Protein AF-A0A7W1FYX8-F1 (afdb_monomer)

Solvent-accessible surface area (backbone atoms only — not comparable to full-atom values): 18206 Å² total; per-residue (Å²): 94,85,58,93,96,41,85,77,53,89,79,83,55,70,39,59,51,98,85,66,34,36,36,46,42,33,69,45,59,43,98,86,68,43,58,31,34,38,33,28,27,53,81,64,18,41,34,46,57,40,35,34,31,38,99,84,60,51,77,73,48,72,47,43,24,57,80,52,42,76,52,89,83,47,80,93,68,58,78,62,50,75,49,74,44,60,42,98,88,67,40,56,34,32,39,39,30,18,44,98,86,35,41,30,47,59,30,38,34,34,40,92,87,62,46,67,73,34,26,38,32,26,56,90,54,39,60,40,31,39,30,29,48,47,98,89,71,33,34,33,48,60,35,39,31,31,36,97,86,64,40,60,30,30,39,34,30,25,56,78,62,28,50,26,47,59,35,42,31,30,34,97,85,62,41,56,30,33,37,33,33,24,38,97,87,44,33,38,34,47,62,33,40,31,30,38,94,89,58,38,57,31,32,41,36,23,24,53,78,66,25,38,36,41,57,35,41,28,30,39,84,89,65,49,76,30,34,39,32,31,25,55,85,58,24,38,31,48,64,35,38,41,49,56,90,70,33,30,39,38,31,28,28,50,78,64,18,41,30,48,63,33,40,29,22,32,58,92,77,63,37,56,35,32,40,34,28,22,52,84,53,33,43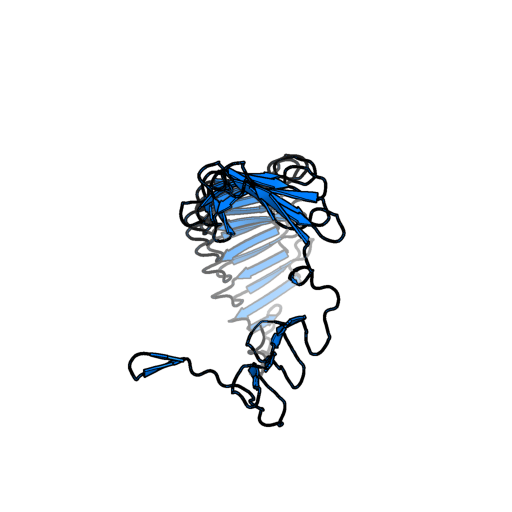,35,42,55,37,40,31,30,39,93,89,57,43,55,32,36,37,32,30,26,56,88,56,25,40,31,46,63,31,42,34,29,44,96,87,54,50,76,80,47,41,37,33,27,54,78,62,40,56,45,24,52,72,85,43,76,49,80,65,77,79,78,61,84,76,67,80,81,73,130

Structure (mmCIF, N/CA/C/O backbone):
data_AF-A0A7W1FYX8-F1
#
_entry.id   AF-A0A7W1FYX8-F1
#
loop_
_atom_site.group_PDB
_atom_site.id
_atom_site.type_symbol
_atom_site.label_atom_id
_atom_site.label_alt_id
_atom_site.label_comp_id
_atom_site.label_asym_id
_atom_site.label_entity_id
_atom_site.label_seq_id
_atom_site.pdbx_PDB_ins_code
_atom_site.Cartn_x
_atom_site.Cartn_y
_atom_site.Cartn_z
_atom_site.occupancy
_atom_site.B_iso_or_equiv
_atom_site.auth_seq_id
_atom_site.auth_comp_id
_atom_site.auth_asym_id
_atom_site.auth_atom_id
_atom_site.pdbx_PDB_model_num
ATOM 1 N N . MET A 1 1 ? -41.088 14.066 3.727 1.00 43.16 1 MET A N 1
ATOM 2 C CA . MET A 1 1 ? -41.257 14.658 5.080 1.00 43.16 1 MET A CA 1
ATOM 3 C C . MET A 1 1 ? -41.475 16.162 4.900 1.00 43.16 1 MET A C 1
ATOM 5 O O . MET A 1 1 ? -40.692 16.766 4.174 1.00 43.16 1 MET A O 1
ATOM 9 N N . TYR A 1 2 ? -42.559 16.735 5.437 1.00 30.69 2 TYR A N 1
ATOM 10 C CA . TYR A 1 2 ? -42.946 18.144 5.237 1.00 30.69 2 TYR A CA 1
ATOM 11 C C . TYR A 1 2 ? -42.349 19.041 6.329 1.00 30.69 2 TYR A C 1
ATOM 13 O O . TYR A 1 2 ? -42.489 18.734 7.511 1.00 30.69 2 TYR A O 1
ATOM 21 N N . LYS A 1 3 ? -41.730 20.166 5.952 1.00 31.33 3 LYS A N 1
ATOM 22 C CA . LYS A 1 3 ? -41.348 21.234 6.889 1.00 31.33 3 LYS A CA 1
ATOM 23 C C . LYS A 1 3 ? -41.533 22.590 6.205 1.00 31.33 3 LYS A C 1
ATOM 25 O O . LYS A 1 3 ? -40.983 22.809 5.133 1.00 31.33 3 LYS A O 1
ATOM 30 N N . MET A 1 4 ? -42.315 23.481 6.823 1.00 30.80 4 MET A N 1
ATOM 31 C CA . MET A 1 4 ? -42.532 24.868 6.367 1.00 30.80 4 MET A CA 1
ATOM 32 C C . MET A 1 4 ? -43.028 25.011 4.912 1.00 30.80 4 MET A C 1
ATOM 34 O O . MET A 1 4 ? -42.574 25.885 4.188 1.00 30.80 4 MET A O 1
ATOM 38 N N . GLY A 1 5 ? -43.949 24.151 4.467 1.00 37.16 5 GLY A N 1
ATOM 39 C CA . GLY A 1 5 ? -44.589 24.294 3.149 1.00 37.16 5 GLY A CA 1
ATOM 40 C C . GLY A 1 5 ? -43.755 23.849 1.939 1.00 37.16 5 GLY A C 1
ATOM 41 O O . GLY A 1 5 ? -44.263 23.905 0.826 1.00 37.16 5 GLY A O 1
ATOM 42 N N . PHE A 1 6 ? -42.532 23.339 2.135 1.00 33.50 6 PHE A N 1
ATOM 43 C CA . PHE A 1 6 ? -41.689 22.793 1.063 1.00 33.50 6 PHE A CA 1
ATOM 44 C C . PHE A 1 6 ? -41.390 21.300 1.278 1.00 33.50 6 PHE A C 1
ATOM 46 O O . PHE A 1 6 ? -41.192 20.835 2.407 1.00 33.50 6 PHE A O 1
ATOM 53 N N . ILE A 1 7 ? -41.348 20.534 0.182 1.00 40.56 7 ILE A N 1
ATOM 54 C CA . ILE A 1 7 ? -40.953 19.120 0.192 1.00 40.56 7 ILE A CA 1
ATOM 55 C C . ILE A 1 7 ? -39.427 19.048 0.337 1.00 40.56 7 ILE A C 1
ATOM 57 O O . ILE A 1 7 ? -38.699 19.418 -0.577 1.00 40.56 7 ILE A O 1
ATOM 61 N N . GLN A 1 8 ? -38.926 18.572 1.484 1.00 44.97 8 GLN A N 1
ATOM 62 C CA . GLN A 1 8 ? -37.475 18.487 1.733 1.00 44.97 8 GLN A CA 1
ATOM 63 C C . GLN A 1 8 ? -36.812 17.222 1.171 1.00 44.97 8 GLN A C 1
ATOM 65 O O . GLN A 1 8 ? -35.604 17.201 0.954 1.00 44.97 8 GLN A O 1
ATOM 70 N N . LYS A 1 9 ? -37.578 16.145 0.976 1.00 43.28 9 LYS A N 1
ATOM 71 C CA . LYS A 1 9 ? -37.087 14.879 0.419 1.00 43.28 9 LYS A CA 1
ATOM 72 C C . LYS A 1 9 ? -38.269 14.087 -0.123 1.00 43.28 9 LYS A C 1
ATOM 74 O O . LYS A 1 9 ? -39.158 13.716 0.652 1.00 43.28 9 LYS A O 1
ATOM 79 N N . GLU A 1 10 ? -38.265 13.847 -1.427 1.00 60.72 10 GLU A N 1
ATOM 80 C CA . GLU A 1 10 ? -39.118 12.846 -2.060 1.00 60.72 10 GLU A CA 1
ATOM 81 C C . GLU A 1 10 ? -38.376 11.517 -2.072 1.00 60.72 10 GLU A C 1
ATOM 83 O O . GLU A 1 10 ? -37.241 11.422 -2.537 1.00 60.72 10 GLU A O 1
ATOM 88 N N . GLU A 1 11 ? -39.013 10.485 -1.537 1.00 72.56 11 GLU A N 1
ATOM 89 C CA . GLU A 1 11 ? -38.533 9.118 -1.659 1.00 72.56 11 GLU A CA 1
ATOM 90 C C . GLU A 1 11 ? -39.477 8.393 -2.611 1.00 72.56 11 GLU A C 1
ATOM 92 O O . GLU A 1 11 ? -40.668 8.247 -2.335 1.00 72.56 11 GLU A O 1
ATOM 97 N N . ARG A 1 12 ? -38.954 7.970 -3.763 1.00 80.94 12 ARG A N 1
ATOM 98 C CA . ARG A 1 12 ? -39.708 7.139 -4.699 1.00 80.94 12 ARG A CA 1
ATOM 99 C C . ARG A 1 12 ? -39.617 5.698 -4.225 1.00 80.94 12 ARG A C 1
ATOM 101 O O . ARG A 1 12 ? -38.545 5.105 -4.279 1.00 80.94 12 ARG A O 1
ATOM 108 N N . ILE A 1 13 ? -40.745 5.163 -3.780 1.00 88.44 13 ILE A N 1
ATOM 109 C CA . ILE A 1 13 ? -40.867 3.786 -3.302 1.00 88.44 13 ILE A CA 1
ATOM 110 C C . ILE A 1 13 ? -41.721 2.951 -4.257 1.00 88.44 13 ILE A C 1
ATOM 112 O O . ILE A 1 13 ? -42.504 3.498 -5.036 1.00 88.44 13 ILE A O 1
ATOM 116 N N . ASN A 1 14 ? -41.588 1.629 -4.180 1.00 91.06 14 ASN A N 1
ATOM 117 C CA . ASN A 1 14 ? -42.403 0.651 -4.902 1.00 91.06 14 ASN A CA 1
ATOM 118 C C . ASN A 1 14 ? -42.373 0.832 -6.436 1.00 91.06 14 ASN A C 1
ATOM 120 O O . ASN A 1 14 ? -43.412 0.801 -7.098 1.00 91.06 14 ASN A O 1
ATOM 124 N N . ARG A 1 15 ? -41.185 1.063 -7.016 1.00 91.12 15 ARG A N 1
ATOM 125 C CA . ARG A 1 15 ? -41.000 1.366 -8.448 1.00 91.12 15 ARG A CA 1
ATOM 126 C C . ARG A 1 15 ? -40.576 0.149 -9.264 1.00 91.12 15 ARG A C 1
ATOM 128 O O . ARG A 1 15 ? -39.634 -0.542 -8.909 1.00 91.12 15 ARG A O 1
ATOM 135 N N . ARG A 1 16 ? -41.218 -0.073 -10.407 1.00 90.25 16 ARG A N 1
ATOM 136 C CA . ARG A 1 16 ? -40.778 -1.078 -11.383 1.00 90.25 16 ARG A CA 1
ATOM 137 C C . ARG A 1 16 ? -40.040 -0.422 -12.549 1.00 90.25 16 ARG A C 1
ATOM 139 O O . ARG A 1 16 ? -40.318 0.740 -12.857 1.00 90.25 16 ARG A O 1
ATOM 146 N N . ASP A 1 17 ? -39.094 -1.139 -13.145 1.00 86.62 17 ASP A N 1
ATOM 147 C CA . ASP A 1 17 ? -38.440 -0.730 -14.392 1.00 86.62 17 ASP A CA 1
ATOM 148 C C . ASP A 1 17 ? -39.295 -1.050 -15.633 1.00 86.62 17 ASP A C 1
ATOM 150 O O . ASP A 1 17 ? -40.444 -1.486 -15.522 1.00 86.62 17 ASP A O 1
ATOM 154 N N . ALA A 1 18 ? -38.743 -0.804 -16.827 1.00 90.81 18 ALA A N 1
ATOM 155 C CA . ALA A 1 18 ? -39.421 -1.035 -18.105 1.00 90.81 18 ALA A CA 1
ATOM 156 C C . ALA A 1 18 ? -39.775 -2.514 -18.351 1.00 90.81 18 ALA A C 1
ATOM 158 O O . ALA A 1 18 ? -40.714 -2.802 -19.088 1.00 90.81 18 ALA A O 1
ATOM 159 N N . ASN A 1 19 ? -39.064 -3.436 -17.697 1.00 90.44 19 ASN A N 1
ATOM 160 C CA . ASN A 1 19 ? -39.304 -4.875 -17.751 1.00 90.44 19 ASN A CA 1
ATOM 161 C C . ASN A 1 19 ? -40.223 -5.346 -16.613 1.00 90.44 19 ASN A C 1
ATOM 163 O O . ASN A 1 19 ? -40.352 -6.545 -16.376 1.00 90.44 19 ASN A O 1
ATOM 167 N N . MET A 1 20 ? -40.869 -4.412 -15.906 1.00 89.50 20 MET A N 1
ATOM 168 C CA . MET A 1 20 ? -41.735 -4.664 -14.757 1.00 89.50 20 MET A CA 1
ATOM 169 C C . MET A 1 20 ? -41.019 -5.283 -13.547 1.00 89.50 20 MET A C 1
ATOM 171 O O . MET A 1 20 ? -41.698 -5.705 -12.607 1.00 89.50 20 MET A O 1
ATOM 175 N N . LEU A 1 21 ? -39.685 -5.281 -13.493 1.00 87.44 21 LEU A N 1
ATOM 176 C CA . LEU A 1 21 ? -38.937 -5.799 -12.346 1.00 87.44 21 LEU A CA 1
ATOM 177 C C . LEU A 1 21 ? -38.888 -4.751 -11.232 1.00 87.44 21 LEU A C 1
ATOM 179 O O . LEU A 1 21 ? -38.793 -3.550 -11.495 1.00 87.44 21 LEU A O 1
ATOM 183 N N . ARG A 1 22 ? -38.983 -5.176 -9.967 1.00 90.44 22 ARG A N 1
ATOM 184 C CA . ARG A 1 22 ? -38.885 -4.269 -8.811 1.00 90.44 22 ARG A CA 1
ATOM 185 C C . ARG A 1 22 ? -37.479 -3.684 -8.700 1.00 90.44 22 ARG A C 1
ATOM 187 O O . ARG A 1 22 ? -36.502 -4.430 -8.709 1.00 90.44 22 ARG A O 1
ATOM 194 N N . GLN A 1 23 ? -37.406 -2.367 -8.509 1.00 87.06 23 GLN A N 1
ATOM 195 C CA . GLN A 1 23 ? -36.172 -1.615 -8.297 1.00 87.06 23 GLN A CA 1
ATOM 196 C C . GLN A 1 23 ? -36.273 -0.667 -7.097 1.00 87.06 23 GLN A C 1
ATOM 198 O O . GLN A 1 23 ? -37.295 -0.014 -6.869 1.00 87.06 23 GLN A O 1
ATOM 203 N N . GLY A 1 24 ? -35.166 -0.525 -6.371 1.00 86.56 24 GLY A N 1
ATOM 204 C CA . GLY A 1 24 ? -35.021 0.451 -5.296 1.00 86.56 24 GLY A CA 1
ATOM 205 C C . GLY A 1 24 ? -35.886 0.145 -4.073 1.00 86.56 24 GLY A C 1
ATOM 206 O O . GLY A 1 24 ? -36.231 -1.007 -3.812 1.00 86.56 24 GLY A O 1
ATOM 207 N N . ALA A 1 25 ? -36.202 1.180 -3.295 1.00 87.69 25 ALA A N 1
ATOM 208 C CA . ALA A 1 25 ? -36.879 1.036 -2.012 1.00 87.69 25 ALA A CA 1
ATOM 209 C C . ALA A 1 25 ? -38.317 0.529 -2.170 1.00 87.69 25 ALA A C 1
ATOM 211 O O . ALA A 1 25 ? -39.145 1.143 -2.842 1.00 87.69 25 ALA A O 1
ATOM 212 N N . TRP A 1 26 ? -38.626 -0.571 -1.497 1.00 92.62 26 TRP A N 1
ATOM 213 C CA . TRP A 1 26 ? -39.968 -1.106 -1.334 1.00 92.62 26 TRP A CA 1
ATOM 214 C C . TRP A 1 26 ? -40.433 -0.909 0.093 1.00 92.62 26 TRP A C 1
ATOM 216 O O . TRP A 1 26 ? -39.694 -1.214 1.027 1.00 92.62 26 TRP A O 1
ATOM 226 N N . LYS A 1 27 ? -41.662 -0.428 0.253 1.00 93.56 27 LYS A N 1
ATOM 227 C CA . LYS A 1 27 ? -42.302 -0.228 1.549 1.00 93.56 27 LYS A CA 1
ATOM 228 C C . LYS A 1 27 ? -43.751 -0.682 1.496 1.00 93.56 27 LYS A C 1
ATOM 230 O O . LYS A 1 27 ? -44.505 -0.271 0.610 1.00 93.56 27 LYS A O 1
ATOM 235 N N . GLU A 1 28 ? -44.144 -1.493 2.466 1.00 91.69 28 GLU A N 1
ATOM 236 C CA . GLU A 1 28 ? -45.539 -1.834 2.740 1.00 91.69 28 GLU A CA 1
ATOM 237 C C . GLU A 1 28 ? -45.965 -1.147 4.035 1.00 91.69 28 GLU A C 1
ATOM 239 O O . GLU A 1 28 ? -45.168 -0.995 4.962 1.00 91.69 28 GLU A O 1
ATOM 244 N N . PHE A 1 29 ? -47.230 -0.751 4.122 1.00 88.88 29 PHE A N 1
ATOM 245 C CA . PHE A 1 29 ? -47.785 -0.055 5.278 1.00 88.88 29 PHE A CA 1
ATOM 246 C C . PHE A 1 29 ? -49.003 -0.814 5.798 1.00 88.88 29 PHE A C 1
ATOM 248 O O . PHE A 1 29 ? -49.744 -1.427 5.030 1.00 88.88 29 PHE A O 1
ATOM 255 N N . TYR A 1 30 ? -49.227 -0.763 7.107 1.00 83.50 30 TYR A N 1
ATOM 256 C CA . TYR A 1 30 ? -50.503 -1.165 7.689 1.00 83.50 30 TYR A CA 1
ATOM 257 C C . TYR A 1 30 ? -51.629 -0.242 7.191 1.00 83.50 30 TYR A C 1
ATOM 259 O O . TYR A 1 30 ? -51.351 0.895 6.805 1.00 83.50 30 TYR A O 1
ATOM 267 N N . PRO A 1 31 ? -52.909 -0.656 7.286 1.00 91.50 31 PRO A N 1
ATOM 268 C CA . PRO A 1 31 ? -54.044 0.229 7.002 1.00 91.50 31 PRO A CA 1
ATOM 269 C C . PRO A 1 31 ? -54.021 1.538 7.809 1.00 91.50 31 PRO A C 1
ATOM 271 O O . PRO A 1 31 ? -54.548 2.549 7.361 1.00 91.50 31 PRO A O 1
ATOM 274 N N . SER A 1 32 ? -53.367 1.536 8.978 1.00 82.31 32 SER A N 1
ATOM 275 C CA . SER A 1 32 ? -53.133 2.723 9.812 1.00 82.31 32 SER A CA 1
ATOM 276 C C . SER A 1 32 ? -52.098 3.707 9.246 1.00 82.31 32 SER A C 1
ATOM 278 O O . SER A 1 32 ? -51.879 4.759 9.838 1.00 82.31 32 SER A O 1
ATOM 280 N N . GLY A 1 33 ? -51.420 3.370 8.146 1.00 81.50 33 GLY A N 1
ATOM 281 C CA . GLY A 1 33 ? -50.343 4.166 7.552 1.00 81.50 33 GLY A CA 1
ATOM 282 C C . GLY A 1 33 ? -48.975 3.988 8.220 1.00 81.50 33 GLY A C 1
ATOM 283 O O . GLY A 1 33 ? -48.001 4.600 7.789 1.00 81.50 33 GLY A O 1
ATOM 284 N N . ILE A 1 34 ? -48.869 3.144 9.250 1.00 74.88 34 ILE A N 1
ATOM 285 C CA . ILE A 1 34 ? -47.589 2.809 9.890 1.00 74.88 34 ILE A CA 1
ATOM 286 C C . ILE A 1 34 ? -46.803 1.870 8.971 1.00 74.88 34 ILE A C 1
ATOM 288 O O . ILE A 1 34 ? -47.370 0.927 8.419 1.00 74.88 34 ILE A O 1
ATOM 292 N N . LEU A 1 35 ? -45.501 2.123 8.805 1.00 69.44 35 LEU A N 1
ATOM 293 C CA . LEU A 1 35 ? -44.611 1.268 8.016 1.00 69.44 35 LEU A CA 1
ATOM 294 C C . LEU A 1 35 ? -44.656 -0.156 8.576 1.00 69.44 35 LEU A C 1
ATOM 296 O O . LEU A 1 35 ? -44.481 -0.345 9.774 1.00 69.44 35 LEU A O 1
ATOM 300 N N . LYS A 1 36 ? -44.931 -1.136 7.717 1.00 85.81 36 LYS A N 1
ATOM 301 C CA . LYS A 1 36 ? -45.027 -2.557 8.062 1.00 85.81 36 LYS A CA 1
ATOM 302 C C . LYS A 1 36 ? -43.725 -3.273 7.736 1.00 85.81 36 LYS A C 1
ATOM 304 O O . LYS A 1 36 ? -43.194 -3.984 8.584 1.00 85.81 36 LYS A O 1
ATOM 309 N N . ASN A 1 37 ? -43.189 -3.052 6.540 1.00 88.25 37 ASN A N 1
ATOM 310 C CA . ASN A 1 37 ? -41.888 -3.573 6.141 1.00 88.25 37 ASN A CA 1
ATOM 311 C C . ASN A 1 37 ? -41.186 -2.641 5.141 1.00 88.25 37 ASN A C 1
ATOM 313 O O . ASN A 1 37 ? -41.836 -1.869 4.433 1.00 88.25 37 ASN A O 1
ATOM 317 N N . GLU A 1 38 ? -39.853 -2.701 5.109 1.00 91.19 38 GLU A N 1
ATOM 318 C CA . GLU A 1 38 ? -39.035 -2.032 4.091 1.00 91.19 38 GLU A CA 1
ATOM 319 C C . GLU A 1 38 ? -37.854 -2.899 3.640 1.00 91.19 38 GLU A C 1
ATOM 321 O O . GLU A 1 38 ? -37.266 -3.610 4.453 1.00 91.19 38 GLU A O 1
ATOM 326 N N . VAL A 1 39 ? -37.507 -2.833 2.350 1.00 91.44 39 VAL A N 1
ATOM 327 C CA . VAL A 1 39 ? -36.326 -3.480 1.741 1.00 91.44 39 VAL A CA 1
ATOM 328 C C . VAL A 1 39 ? -36.014 -2.855 0.385 1.00 91.44 39 VAL A C 1
ATOM 330 O O . VAL A 1 39 ? -36.921 -2.340 -0.262 1.00 91.44 39 VAL A O 1
ATOM 333 N N . ASN A 1 40 ? -34.768 -2.915 -0.089 1.00 87.94 40 ASN A N 1
ATOM 334 C CA . ASN A 1 40 ? -34.459 -2.534 -1.471 1.00 87.94 40 ASN A CA 1
ATOM 335 C C . ASN A 1 40 ? -34.507 -3.746 -2.409 1.00 87.94 40 ASN A C 1
ATOM 337 O O . ASN A 1 40 ? -34.131 -4.853 -2.029 1.00 87.94 40 ASN A O 1
ATOM 341 N N . TYR A 1 41 ? -34.927 -3.520 -3.650 1.00 88.75 41 TYR A N 1
ATOM 342 C CA . TYR A 1 41 ? -34.839 -4.493 -4.734 1.00 88.75 41 TYR A CA 1
ATOM 343 C C . TYR A 1 41 ? -33.809 -4.079 -5.786 1.00 88.75 41 TYR A C 1
ATOM 345 O O . TYR A 1 41 ? -33.632 -2.893 -6.075 1.00 88.75 41 TYR A O 1
ATOM 353 N N . THR A 1 42 ? -33.163 -5.077 -6.378 1.00 89.50 42 THR A N 1
ATOM 354 C CA . THR A 1 42 ? -32.378 -4.970 -7.611 1.00 89.50 42 THR A CA 1
ATOM 355 C C . THR A 1 42 ? -32.827 -6.112 -8.515 1.00 89.50 42 THR A C 1
ATOM 357 O O . THR A 1 42 ? -32.660 -7.271 -8.141 1.00 89.50 42 THR A O 1
ATOM 360 N N . ASP A 1 43 ? -33.458 -5.803 -9.648 1.00 87.75 43 ASP A N 1
ATOM 361 C CA . ASP A 1 43 ? -33.996 -6.789 -10.604 1.00 87.75 43 ASP A CA 1
ATOM 362 C C . ASP A 1 43 ? -34.864 -7.872 -9.932 1.00 87.75 43 ASP A C 1
ATOM 364 O O . ASP A 1 43 ? -34.587 -9.070 -10.011 1.00 87.75 43 ASP A O 1
ATOM 368 N N . ASP A 1 44 ? -35.897 -7.450 -9.193 1.00 90.44 44 ASP A N 1
ATOM 369 C CA . ASP A 1 44 ? -36.809 -8.325 -8.432 1.00 90.44 44 ASP A CA 1
ATOM 370 C C . ASP A 1 44 ? -36.202 -9.122 -7.266 1.00 90.44 44 ASP A C 1
ATOM 372 O O . ASP A 1 44 ? -36.945 -9.767 -6.514 1.00 90.44 44 ASP A O 1
ATOM 376 N N . LYS A 1 45 ? -34.896 -8.996 -7.025 1.00 88.62 45 LYS A N 1
ATOM 377 C CA . LYS A 1 45 ? -34.190 -9.641 -5.916 1.00 88.62 45 LYS A CA 1
ATOM 378 C C . LYS A 1 45 ? -34.012 -8.678 -4.745 1.00 88.62 45 LYS A C 1
ATOM 380 O O . LYS A 1 45 ? -33.555 -7.553 -4.929 1.00 88.62 45 LYS A O 1
ATOM 385 N N . MET A 1 46 ? -34.357 -9.118 -3.532 1.00 85.31 46 MET A N 1
ATOM 386 C CA . MET A 1 46 ? -34.103 -8.335 -2.316 1.00 85.31 46 MET A CA 1
ATOM 387 C C . MET A 1 46 ? -32.599 -8.110 -2.138 1.00 85.31 46 MET A C 1
ATOM 389 O O . MET A 1 46 ? -31.808 -9.045 -2.251 1.00 85.31 46 MET A O 1
ATOM 393 N N . ASN A 1 47 ? -32.199 -6.883 -1.839 1.00 75.44 47 ASN A N 1
ATOM 394 C CA . ASN A 1 47 ? -30.803 -6.508 -1.688 1.00 75.44 47 ASN A CA 1
ATOM 395 C C . ASN A 1 47 ? -30.673 -5.462 -0.572 1.00 75.44 47 ASN A C 1
ATOM 397 O O . ASN A 1 47 ? -31.310 -4.416 -0.614 1.00 75.44 47 ASN A O 1
ATOM 401 N N . GLY A 1 48 ? -29.873 -5.738 0.454 1.00 81.31 48 GLY A N 1
ATOM 402 C CA . GLY A 1 48 ? -29.777 -4.928 1.670 1.00 81.31 48 GLY A CA 1
ATOM 403 C C . GLY A 1 48 ? -30.654 -5.439 2.816 1.00 81.31 48 GLY A C 1
ATOM 404 O O . GLY A 1 48 ? -30.935 -6.630 2.923 1.00 81.31 48 GLY A O 1
ATOM 405 N N . TYR A 1 49 ? -31.042 -4.542 3.724 1.00 80.75 49 TYR A N 1
ATOM 406 C CA . TYR A 1 49 ? -31.770 -4.910 4.939 1.00 80.75 49 TYR A CA 1
ATOM 407 C C . TYR A 1 49 ? -33.277 -4.947 4.702 1.00 80.75 49 TYR A C 1
ATOM 409 O O . TYR A 1 49 ? -33.871 -3.928 4.353 1.00 80.75 49 TYR A O 1
ATOM 417 N N . PHE A 1 50 ? -33.884 -6.102 4.946 1.00 86.25 50 PHE A N 1
ATOM 418 C CA . PHE A 1 50 ? -35.318 -6.238 5.134 1.00 86.25 50 PHE A CA 1
ATOM 419 C C . PHE A 1 50 ? -35.643 -5.997 6.605 1.00 86.25 50 PHE A C 1
ATOM 421 O O . PHE A 1 50 ? -35.126 -6.690 7.485 1.00 86.25 50 PHE A O 1
ATOM 428 N N . LYS A 1 51 ? -36.477 -4.997 6.875 1.00 81.12 51 LYS A N 1
ATOM 429 C CA . LYS A 1 51 ? -36.904 -4.633 8.226 1.00 81.12 51 LYS A CA 1
ATOM 430 C C . LYS A 1 51 ? -38.402 -4.807 8.368 1.00 81.12 51 LYS A C 1
ATOM 432 O O . LYS A 1 51 ? -39.154 -4.413 7.479 1.00 81.12 51 LYS A O 1
ATOM 437 N N . GLU A 1 52 ? -38.820 -5.324 9.513 1.00 77.94 52 GLU A N 1
ATOM 438 C CA . GLU A 1 52 ? -40.228 -5.493 9.869 1.00 77.94 52 GLU A CA 1
ATOM 439 C C . GLU A 1 52 ? -40.567 -4.672 11.099 1.00 77.94 52 GLU A C 1
ATOM 441 O O . GLU A 1 52 ? -39.792 -4.612 12.054 1.00 77.94 52 GLU A O 1
ATOM 446 N N . TYR A 1 53 ? -41.758 -4.089 11.102 1.00 70.44 53 TYR A N 1
ATOM 447 C CA . TYR A 1 53 ? -42.229 -3.215 12.163 1.00 70.44 53 TYR A CA 1
ATOM 448 C C . TYR A 1 53 ? -43.593 -3.676 12.675 1.00 70.44 53 TYR A C 1
ATOM 450 O O . TYR A 1 53 ? -44.458 -4.157 11.937 1.00 70.44 53 TYR A O 1
ATOM 458 N N . SER A 1 54 ? -43.804 -3.498 13.973 1.00 77.31 54 SER A N 1
ATOM 459 C CA . SER A 1 54 ? -45.089 -3.736 14.625 1.00 77.31 54 SER A CA 1
ATOM 460 C C . SER A 1 54 ? -46.130 -2.712 14.186 1.00 77.31 54 SER A C 1
ATOM 462 O O . SER A 1 54 ? -45.797 -1.601 13.779 1.00 77.31 54 SER A O 1
ATOM 464 N N . ALA A 1 55 ? -47.411 -3.031 14.378 1.00 79.88 55 ALA A N 1
ATOM 465 C CA . ALA A 1 55 ? -48.511 -2.087 14.162 1.00 79.88 55 ALA A CA 1
ATOM 466 C C . ALA A 1 55 ? -48.441 -0.828 15.059 1.00 79.88 55 ALA A C 1
ATOM 468 O O . ALA A 1 55 ? -49.221 0.097 14.866 1.00 79.88 55 ALA A O 1
ATOM 469 N N . LYS A 1 56 ? -47.516 -0.781 16.032 1.00 74.06 56 LYS A N 1
ATOM 470 C CA . LYS A 1 56 ? -47.204 0.391 16.870 1.00 74.06 56 LYS A CA 1
ATOM 471 C C . LYS A 1 56 ? -45.926 1.131 16.430 1.00 74.06 56 LYS A C 1
ATOM 473 O O . LYS A 1 56 ? -45.532 2.087 17.084 1.00 74.06 56 LYS A O 1
ATOM 478 N N . GLY A 1 57 ? -45.263 0.689 15.357 1.00 60.25 57 GLY A N 1
ATOM 479 C CA . GLY A 1 57 ? -44.061 1.311 14.782 1.00 60.25 57 GLY A CA 1
ATOM 480 C C . GLY A 1 57 ? -42.719 0.841 15.360 1.00 60.25 57 GLY A C 1
ATOM 481 O O . GLY A 1 57 ? -41.674 1.257 14.870 1.00 60.25 57 GLY A O 1
ATOM 482 N N . GLY A 1 58 ? -42.711 -0.036 16.369 1.00 55.50 58 GLY A N 1
ATOM 483 C CA . GLY A 1 58 ? -41.474 -0.628 16.896 1.00 55.50 58 GLY A CA 1
ATOM 484 C C . GLY A 1 58 ? -40.879 -1.653 15.927 1.00 55.50 58 GLY A C 1
ATOM 485 O O . GLY A 1 58 ? -41.627 -2.492 15.425 1.00 55.50 58 GLY A O 1
ATOM 486 N N . LEU A 1 59 ? -39.567 -1.592 15.679 1.00 58.16 59 LEU A N 1
ATOM 487 C CA . LEU A 1 59 ? -38.824 -2.556 14.856 1.00 58.16 59 LEU A CA 1
ATOM 488 C C . LEU A 1 59 ? -38.884 -3.953 15.500 1.00 58.16 59 LEU A C 1
ATOM 490 O O . LEU A 1 59 ? -38.482 -4.120 16.648 1.00 58.16 59 LEU A O 1
ATOM 494 N N . ILE A 1 60 ? -39.402 -4.936 14.768 1.00 72.56 60 ILE A N 1
ATOM 495 C CA . ILE A 1 60 ? -39.546 -6.333 15.207 1.00 72.56 60 ILE A CA 1
ATOM 496 C C . ILE A 1 60 ? -38.325 -7.149 14.795 1.00 72.56 60 ILE A C 1
ATOM 498 O O . ILE A 1 60 ? -37.799 -7.927 15.588 1.00 72.56 60 ILE A O 1
ATOM 502 N N . ASN A 1 61 ? -37.905 -7.003 13.541 1.00 74.62 61 ASN A N 1
ATOM 503 C CA . ASN A 1 61 ? -36.914 -7.877 12.933 1.00 74.62 61 ASN A CA 1
ATOM 504 C C . ASN A 1 61 ? -36.082 -7.116 11.903 1.00 74.62 61 ASN A C 1
ATOM 506 O O . ASN A 1 61 ? -36.540 -6.147 11.293 1.00 74.62 61 ASN A O 1
ATOM 510 N N . THR A 1 62 ? -34.851 -7.563 11.698 1.00 78.75 62 THR A N 1
ATOM 511 C CA . THR A 1 62 ? -34.000 -7.113 10.599 1.00 78.75 62 THR A CA 1
ATOM 512 C C . THR A 1 62 ? -33.240 -8.313 10.061 1.00 78.75 62 THR A C 1
ATOM 514 O O . THR A 1 62 ? -32.610 -9.040 10.819 1.00 78.75 62 THR A O 1
ATOM 517 N N . THR A 1 63 ? -33.301 -8.518 8.749 1.00 81.06 63 THR A N 1
ATOM 518 C CA . THR A 1 63 ? -32.572 -9.568 8.026 1.00 81.06 63 THR A CA 1
ATOM 519 C C . THR A 1 63 ? -31.847 -8.947 6.839 1.00 81.06 63 THR A C 1
ATOM 521 O O . THR A 1 63 ? -32.297 -7.942 6.292 1.00 81.06 63 THR A O 1
ATOM 524 N N . LYS A 1 64 ? -30.700 -9.502 6.443 1.00 80.69 64 LYS A N 1
ATOM 525 C CA . LYS A 1 64 ? -29.916 -8.989 5.312 1.00 80.69 64 LYS A CA 1
ATOM 526 C C . LYS A 1 64 ? -30.037 -9.933 4.125 1.00 80.69 64 LYS A C 1
ATOM 528 O O . LYS A 1 64 ? -29.859 -11.137 4.275 1.00 80.69 64 LYS A O 1
ATOM 533 N N . TYR A 1 65 ? -30.283 -9.378 2.947 1.00 83.69 65 TYR A N 1
ATOM 534 C CA . TYR A 1 65 ? -30.283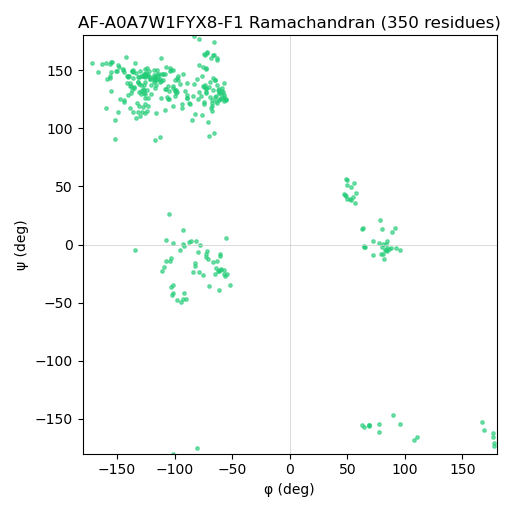 -10.089 1.674 1.00 83.69 65 TYR A CA 1
ATOM 535 C C . TYR A 1 65 ? -29.185 -9.528 0.769 1.00 83.69 65 TYR A C 1
ATOM 537 O O . TYR A 1 65 ? -28.936 -8.324 0.774 1.00 83.69 65 TYR A O 1
ATOM 545 N N . ILE A 1 66 ? -28.535 -10.381 -0.021 1.00 82.56 66 ILE A N 1
ATOM 546 C CA . ILE A 1 66 ? -27.643 -9.966 -1.114 1.00 82.56 66 ILE A CA 1
ATOM 547 C C . ILE A 1 66 ? -28.113 -10.689 -2.368 1.00 82.56 66 ILE A C 1
ATOM 549 O O . ILE A 1 66 ? -28.132 -11.918 -2.399 1.00 82.56 66 ILE A O 1
ATOM 553 N N . ASN A 1 67 ? -28.528 -9.934 -3.387 1.00 81.19 67 ASN A N 1
ATOM 554 C CA . ASN A 1 67 ? -29.044 -10.476 -4.651 1.00 81.19 67 ASN A CA 1
ATOM 555 C C . ASN A 1 67 ? -30.111 -11.576 -4.463 1.00 81.19 67 ASN A C 1
ATOM 557 O O . ASN A 1 67 ? -30.117 -12.588 -5.162 1.00 81.19 67 ASN A O 1
ATOM 561 N N . GLY A 1 68 ? -31.024 -11.379 -3.512 1.00 80.69 68 GLY A N 1
ATOM 562 C CA . GLY A 1 68 ? -32.139 -12.281 -3.216 1.00 80.69 68 GLY A CA 1
ATOM 563 C C . GLY A 1 68 ? -31.788 -13.433 -2.277 1.00 80.69 68 GLY A C 1
ATOM 564 O O . GLY A 1 68 ? -32.687 -14.153 -1.854 1.00 80.69 68 GLY A O 1
ATOM 565 N N . VAL A 1 69 ? -30.516 -13.592 -1.905 1.00 82.88 69 VAL A N 1
ATOM 566 C CA . VAL A 1 69 ? -30.061 -14.637 -0.985 1.00 82.88 69 VAL A CA 1
ATOM 567 C C . VAL A 1 69 ? -30.035 -14.092 0.438 1.00 82.88 69 VAL A C 1
ATOM 569 O O . VAL A 1 69 ? -29.329 -13.117 0.718 1.00 82.88 69 VAL A O 1
ATOM 572 N N . LEU A 1 70 ? -30.789 -14.730 1.338 1.00 84.12 70 LEU A N 1
ATOM 573 C CA . LEU A 1 70 ? -30.746 -14.447 2.771 1.00 84.12 70 LEU A CA 1
ATOM 574 C C . LEU A 1 70 ? -29.336 -14.715 3.303 1.00 84.12 70 LEU A C 1
ATOM 576 O O . LEU A 1 70 ? -28.787 -15.804 3.144 1.00 84.12 70 LEU A O 1
ATOM 580 N N . GLN A 1 71 ? -28.756 -13.714 3.951 1.00 81.88 71 GLN A N 1
ATOM 581 C CA . GLN A 1 71 ? -27.487 -13.851 4.644 1.00 81.88 71 GLN A CA 1
ATOM 582 C C . GLN A 1 71 ? -27.780 -14.390 6.048 1.00 81.88 71 GLN A C 1
ATOM 584 O O . GLN A 1 71 ? -28.320 -13.674 6.885 1.00 81.88 71 GLN A O 1
ATOM 589 N N . ASN A 1 72 ? -27.467 -15.664 6.296 1.00 60.56 72 ASN A N 1
ATOM 590 C CA . ASN A 1 72 ? -27.772 -16.329 7.573 1.00 60.56 72 ASN A CA 1
ATOM 591 C C . ASN A 1 72 ? -26.785 -15.978 8.695 1.00 60.56 72 ASN A C 1
ATOM 593 O O . ASN A 1 72 ? -27.133 -16.072 9.867 1.00 60.56 72 ASN A O 1
ATOM 597 N N . ASN A 1 73 ? -25.565 -15.564 8.349 1.00 63.62 73 ASN A N 1
ATOM 598 C CA . ASN A 1 73 ? -24.565 -15.125 9.314 1.00 63.62 73 ASN A CA 1
ATOM 599 C C . ASN A 1 73 ? -24.249 -13.656 9.051 1.00 63.62 73 ASN A C 1
ATOM 601 O O . ASN A 1 73 ? -23.402 -13.324 8.223 1.00 63.62 73 ASN A O 1
ATOM 605 N N . VAL A 1 74 ? -25.000 -12.778 9.713 1.00 65.50 74 VAL A N 1
ATOM 606 C CA . VAL A 1 74 ? -24.798 -11.331 9.649 1.00 65.50 74 VAL A CA 1
ATOM 607 C C . VAL A 1 74 ? -24.335 -10.887 11.031 1.00 65.50 74 VAL A C 1
ATOM 609 O O . VAL A 1 74 ? -25.181 -10.647 11.894 1.00 65.50 74 VAL A O 1
ATOM 612 N N . PRO A 1 75 ? -23.016 -10.812 11.282 1.00 58.09 75 PRO A N 1
ATOM 613 C CA . PRO A 1 75 ? -22.487 -10.494 12.608 1.00 58.09 75 PRO A CA 1
ATOM 614 C C . PRO A 1 75 ? -23.091 -9.215 13.204 1.00 58.09 75 PRO A C 1
ATOM 616 O O . PRO A 1 75 ? -23.393 -9.171 14.390 1.00 58.09 75 PRO A O 1
ATOM 619 N N . GLU A 1 76 ? -23.385 -8.215 12.365 1.00 58.12 76 GLU A N 1
ATOM 620 C CA . GLU A 1 76 ? -23.982 -6.934 12.775 1.00 58.12 76 GLU A CA 1
ATOM 621 C C . GLU A 1 76 ? -25.460 -7.012 13.221 1.00 58.12 76 GLU A C 1
ATOM 623 O O . GLU A 1 76 ? -25.971 -6.057 13.799 1.00 58.12 76 GLU A O 1
ATOM 628 N N . LEU A 1 77 ? -26.153 -8.130 12.966 1.00 61.44 77 LEU A N 1
ATOM 629 C CA . LEU A 1 77 ? -27.541 -8.381 13.387 1.00 61.44 77 LEU A CA 1
ATOM 630 C C . LEU A 1 77 ? -27.637 -9.404 14.528 1.00 61.44 77 LEU A C 1
ATOM 632 O O . LEU A 1 77 ? -28.744 -9.778 14.925 1.00 61.44 77 LEU A O 1
ATOM 636 N N . ALA A 1 78 ? -26.502 -9.882 15.047 1.00 62.31 78 ALA A N 1
ATOM 637 C CA . ALA A 1 78 ? -26.493 -10.800 16.175 1.00 62.31 78 ALA A CA 1
ATOM 638 C C . ALA A 1 78 ? -27.188 -10.154 17.385 1.00 62.31 78 ALA A C 1
ATOM 640 O O . ALA A 1 78 ? -26.910 -9.008 17.745 1.00 62.31 78 ALA A O 1
ATOM 641 N N . LYS A 1 79 ? -28.106 -10.890 18.024 1.00 69.81 79 LYS A N 1
ATOM 642 C CA . LYS A 1 79 ? -28.679 -10.466 19.305 1.00 69.81 79 LYS A CA 1
ATOM 643 C C . LYS A 1 79 ? -27.577 -10.538 20.356 1.00 69.81 79 LYS A C 1
ATOM 645 O O . LYS A 1 79 ? -27.044 -11.615 20.603 1.00 69.81 79 LYS A O 1
ATOM 650 N N . LEU A 1 80 ? -27.245 -9.392 20.937 1.00 76.31 80 LEU A N 1
ATOM 651 C CA . LEU A 1 80 ? -26.270 -9.293 22.015 1.00 76.31 80 LEU A CA 1
ATOM 652 C C . LEU A 1 80 ? -26.995 -9.193 23.355 1.00 76.31 80 LEU A C 1
ATOM 654 O O . LEU A 1 80 ? -27.890 -8.362 23.526 1.00 76.31 80 LEU A O 1
ATOM 658 N N . ASP A 1 81 ? -26.560 -10.000 24.313 1.00 82.50 81 ASP A N 1
ATOM 659 C CA . ASP A 1 81 ? -26.928 -9.866 25.713 1.00 82.50 81 ASP A CA 1
ATOM 660 C C . ASP A 1 81 ? -26.172 -8.679 26.308 1.00 82.50 81 ASP A C 1
ATOM 662 O O . ASP A 1 81 ? -24.939 -8.647 26.328 1.00 82.50 81 ASP A O 1
ATOM 666 N N . VAL A 1 82 ? -26.908 -7.692 26.816 1.00 82.69 82 VAL A N 1
ATOM 667 C CA . VAL A 1 82 ? -26.327 -6.504 27.449 1.00 82.69 82 VAL A CA 1
ATOM 668 C C . VAL A 1 82 ? -26.411 -6.651 28.965 1.00 82.69 82 VAL A C 1
ATOM 670 O O . VAL A 1 82 ? -27.500 -6.724 29.532 1.00 82.69 82 VAL A O 1
ATOM 673 N N . LYS A 1 83 ? -25.262 -6.649 29.640 1.00 84.50 83 LYS A N 1
ATOM 674 C CA . LYS A 1 83 ? -25.161 -6.541 31.099 1.00 84.50 83 LYS A CA 1
ATOM 675 C C . LYS A 1 83 ? -24.836 -5.107 31.485 1.00 84.50 83 LYS A C 1
ATOM 677 O O . LYS A 1 83 ? -23.864 -4.542 30.990 1.00 84.50 83 LYS A O 1
ATOM 682 N N . THR A 1 84 ? -25.600 -4.554 32.420 1.00 82.56 84 THR A N 1
ATOM 683 C CA . THR A 1 84 ? -25.388 -3.199 32.941 1.00 82.56 84 THR A CA 1
ATOM 684 C C . THR A 1 84 ? -25.208 -3.256 34.449 1.00 82.56 84 THR A C 1
ATOM 686 O O . THR A 1 84 ? -26.050 -3.811 35.153 1.00 82.56 84 THR A O 1
ATOM 689 N N . GLY A 1 85 ? -24.109 -2.692 34.944 1.00 81.94 85 GLY A N 1
ATOM 690 C CA . GLY A 1 85 ? -23.888 -2.472 36.371 1.00 81.94 85 GLY A CA 1
ATOM 691 C C . GLY A 1 85 ? -24.086 -1.008 36.733 1.00 81.94 85 GLY A C 1
ATOM 692 O O . GLY A 1 85 ? -23.837 -0.129 35.908 1.00 81.94 85 GLY A O 1
ATOM 693 N N . TYR A 1 86 ? -24.481 -0.744 37.975 1.00 87.12 86 TYR A N 1
ATOM 694 C CA . TYR A 1 86 ? -24.745 0.600 38.491 1.00 87.12 86 TYR A CA 1
ATOM 695 C C . TYR A 1 86 ? -23.905 0.874 39.743 1.00 87.12 86 TYR A C 1
ATOM 697 O O . TYR A 1 86 ? -23.540 -0.049 40.473 1.00 87.12 86 TYR A O 1
ATOM 705 N N . PHE A 1 87 ? -23.579 2.141 39.981 1.00 85.56 87 PHE A N 1
ATOM 706 C CA . PHE A 1 87 ? -23.116 2.620 41.280 1.00 85.56 87 PHE A CA 1
ATOM 707 C C . PHE A 1 87 ? -24.282 2.645 42.279 1.00 85.56 87 PHE A C 1
ATOM 709 O O . PHE A 1 87 ? -25.445 2.623 41.878 1.00 85.56 87 PHE A O 1
ATOM 716 N N . GLU A 1 88 ? -23.985 2.764 43.576 1.00 92.00 88 GLU A N 1
ATOM 717 C CA . GLU A 1 88 ? -25.009 2.927 44.628 1.00 92.00 88 GLU A CA 1
ATOM 718 C C . GLU A 1 88 ? -25.917 4.141 44.382 1.00 92.00 88 GLU A C 1
ATOM 720 O O . GLU A 1 88 ? -27.086 4.145 44.751 1.00 92.00 88 GLU A O 1
ATOM 725 N N . THR A 1 89 ? -25.392 5.151 43.686 1.00 87.62 89 THR A N 1
ATOM 726 C CA . THR A 1 89 ? -26.117 6.356 43.268 1.00 87.62 89 THR A CA 1
ATOM 727 C C . THR A 1 89 ? -27.121 6.116 42.133 1.00 87.62 89 THR A C 1
ATOM 729 O O . THR A 1 89 ? -27.866 7.027 41.783 1.00 87.62 89 THR A O 1
ATOM 732 N N . GLY A 1 90 ? -27.133 4.929 41.516 1.00 85.44 90 GLY A N 1
ATOM 733 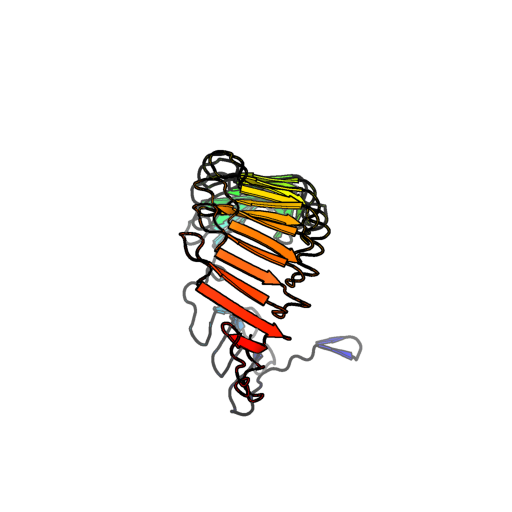C CA . GLY A 1 90 ? -27.962 4.595 40.353 1.00 85.44 90 GLY A CA 1
ATOM 734 C C . GLY A 1 90 ? -27.367 5.005 38.999 1.00 85.44 90 GLY A C 1
ATOM 735 O O . GLY A 1 90 ? -27.945 4.696 37.959 1.00 85.44 90 GLY A O 1
ATOM 736 N N . VAL A 1 91 ? -26.203 5.662 38.977 1.00 83.00 91 VAL A N 1
ATOM 737 C CA . VAL A 1 91 ? -25.459 5.968 37.740 1.00 83.00 91 VAL A CA 1
ATOM 738 C C . VAL A 1 91 ? -24.902 4.672 37.144 1.00 83.00 91 VAL A C 1
ATOM 740 O O . VAL A 1 91 ? -24.430 3.806 37.879 1.00 83.00 91 VAL A O 1
ATOM 743 N N . VAL A 1 92 ? -24.936 4.519 35.816 1.00 77.19 92 VAL A N 1
ATOM 744 C CA . VAL A 1 92 ? -24.323 3.365 35.135 1.00 77.19 92 VAL A CA 1
ATOM 745 C C . VAL A 1 92 ? -22.829 3.327 35.450 1.00 77.19 92 VAL A C 1
ATOM 747 O O . VAL A 1 92 ? -22.127 4.303 35.222 1.00 77.19 92 VAL A O 1
ATOM 750 N N . LYS A 1 93 ? -22.354 2.191 35.957 1.00 87.56 93 LYS A N 1
ATOM 751 C CA . LYS A 1 93 ? -20.944 1.906 36.246 1.00 87.56 93 LYS A CA 1
ATOM 752 C C . LYS A 1 93 ? -20.256 1.237 35.063 1.00 87.56 93 LYS A C 1
ATOM 754 O O . LYS A 1 93 ? -19.124 1.576 34.733 1.00 87.56 93 LYS A O 1
ATOM 759 N N . PHE A 1 94 ? -20.940 0.297 34.415 1.00 90.19 94 PHE A N 1
ATOM 760 C CA . PHE A 1 94 ? -20.447 -0.346 33.203 1.00 90.19 94 PHE A CA 1
ATOM 761 C C . PHE A 1 94 ? -21.585 -0.887 32.339 1.00 90.19 94 PHE A C 1
ATOM 763 O O . PHE A 1 94 ? -22.664 -1.202 32.841 1.00 90.19 94 PHE A O 1
ATOM 770 N N . THR A 1 95 ? -21.302 -1.056 31.051 1.00 83.00 95 THR A N 1
ATOM 771 C CA . THR A 1 95 ? -22.120 -1.834 30.110 1.00 83.00 95 THR A CA 1
ATOM 772 C C . THR A 1 95 ? -21.226 -2.855 29.428 1.00 83.00 95 THR A C 1
ATOM 774 O O . THR A 1 95 ? -20.181 -2.469 28.914 1.00 83.00 95 THR A O 1
ATOM 777 N N . ALA A 1 96 ? -21.621 -4.119 29.379 1.00 88.38 96 ALA A N 1
ATOM 778 C CA . ALA A 1 96 ? -20.876 -5.192 28.731 1.00 88.38 96 ALA A CA 1
ATOM 779 C C . ALA A 1 96 ? -21.802 -5.988 27.812 1.00 88.38 96 ALA A C 1
ATOM 781 O O . ALA A 1 96 ? -22.946 -6.260 28.168 1.00 88.38 96 ALA A O 1
ATOM 782 N N . THR A 1 97 ? -21.313 -6.337 26.629 1.00 85.50 97 THR A N 1
ATOM 783 C CA . THR A 1 97 ? -22.076 -7.049 25.600 1.00 85.50 97 THR A CA 1
ATOM 784 C C . THR A 1 97 ? -21.523 -8.454 25.392 1.00 85.50 97 THR A C 1
ATOM 786 O O . THR A 1 97 ? -20.310 -8.679 25.469 1.00 85.50 97 THR A O 1
ATOM 789 N N . TYR A 1 98 ? -22.427 -9.414 25.212 1.00 88.62 98 TYR A N 1
ATOM 790 C CA . TYR A 1 98 ? -22.105 -10.827 25.065 1.00 88.62 98 TYR A CA 1
ATOM 791 C C . TYR A 1 98 ? -22.941 -11.456 23.953 1.00 88.62 98 TYR A C 1
ATOM 793 O O . TYR A 1 98 ? -24.085 -11.070 23.736 1.00 88.62 98 TYR A O 1
ATOM 801 N N . LYS A 1 99 ? -22.387 -12.462 23.289 1.00 86.62 99 LYS A N 1
ATOM 802 C CA . LYS A 1 99 ? -23.088 -13.349 22.365 1.00 86.62 99 LYS A CA 1
ATOM 803 C C . LYS A 1 99 ? -22.889 -14.771 22.865 1.00 86.62 99 LYS A C 1
ATOM 805 O O . LYS A 1 99 ? -21.752 -15.207 23.017 1.00 86.62 99 LYS A O 1
ATOM 810 N N . ASP A 1 100 ? -23.981 -15.453 23.200 1.00 90.12 100 ASP A N 1
ATOM 811 C CA . ASP A 1 100 ? -23.957 -16.819 23.744 1.00 90.12 100 ASP A CA 1
ATOM 812 C C . ASP A 1 100 ? -23.026 -16.963 24.971 1.00 90.12 100 ASP A C 1
ATOM 814 O O . ASP A 1 100 ? -22.302 -17.942 25.139 1.00 90.12 100 ASP A O 1
ATOM 818 N N . GLY A 1 101 ? -23.007 -15.937 25.833 1.00 91.06 101 GLY A N 1
ATOM 819 C CA . GLY A 1 101 ? -22.152 -15.872 27.025 1.00 91.06 101 GLY A CA 1
ATOM 820 C C . GLY A 1 101 ? -20.689 -15.476 26.777 1.00 91.06 101 GLY A C 1
ATOM 821 O O . GLY A 1 101 ? -19.975 -15.195 27.740 1.00 91.06 101 GLY A O 1
ATOM 822 N N . VAL A 1 102 ? -20.248 -15.383 25.521 1.00 93.69 102 VAL A N 1
ATOM 823 C CA . VAL A 1 102 ? -18.902 -14.940 25.124 1.00 93.69 102 VAL A CA 1
ATOM 824 C C . VAL A 1 102 ? -18.893 -13.424 24.934 1.00 93.69 102 VAL A C 1
ATOM 826 O O . VAL A 1 102 ? -19.853 -12.868 24.412 1.00 93.69 102 VAL A O 1
ATOM 829 N N . ALA A 1 103 ? -17.844 -12.726 25.383 1.00 91.31 103 ALA A N 1
ATOM 830 C CA . ALA A 1 103 ? -17.749 -11.274 25.212 1.00 91.31 103 ALA A CA 1
ATOM 831 C C . ALA A 1 103 ? -17.742 -10.902 23.718 1.00 91.31 103 ALA A C 1
ATOM 833 O O . ALA A 1 103 ? -16.902 -11.384 22.965 1.00 91.31 103 ALA A O 1
ATOM 834 N N . GLU A 1 104 ? -18.666 -10.037 23.309 1.00 88.31 104 GLU A N 1
ATOM 835 C CA . GLU A 1 104 ? -18.871 -9.656 21.910 1.00 88.31 104 GLU A CA 1
ATOM 836 C C . GLU A 1 104 ? -19.332 -8.203 21.862 1.00 88.31 104 GLU A C 1
ATOM 838 O O . GLU A 1 104 ? -20.325 -7.856 22.494 1.00 88.31 104 GLU A O 1
ATOM 843 N N . GLY A 1 105 ? -18.636 -7.355 21.109 1.00 83.50 105 GLY A N 1
ATOM 844 C CA . GLY A 1 105 ? -18.949 -5.937 20.995 1.00 83.50 105 GLY A CA 1
ATOM 845 C C . GLY A 1 105 ? -18.247 -5.072 22.042 1.00 83.50 105 GLY A C 1
ATOM 846 O O . GLY A 1 105 ? -17.096 -5.299 22.411 1.00 83.50 105 GLY A O 1
ATOM 847 N N . ILE A 1 106 ? -18.913 -3.999 22.471 1.00 83.75 106 ILE A N 1
ATOM 848 C CA . ILE A 1 106 ? -18.296 -2.934 23.268 1.00 83.75 106 ILE A CA 1
ATOM 849 C C . ILE A 1 106 ? -18.618 -3.116 24.750 1.00 83.75 106 ILE A C 1
ATOM 851 O O . ILE A 1 106 ? -19.780 -3.184 25.161 1.00 83.75 106 ILE A O 1
ATOM 855 N N . HIS A 1 107 ? -17.568 -3.114 25.562 1.00 90.81 107 HIS A N 1
ATOM 856 C CA . HIS A 1 107 ? -17.623 -3.023 27.013 1.00 90.81 107 HIS A CA 1
ATOM 85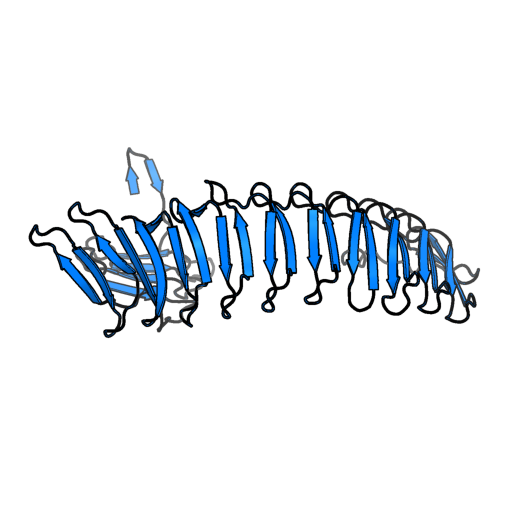7 C C . HIS A 1 107 ? -17.178 -1.618 27.413 1.00 90.81 107 HIS A C 1
ATOM 859 O O . HIS A 1 107 ? -16.110 -1.182 27.000 1.00 90.81 107 HIS A O 1
ATOM 865 N N . ARG A 1 108 ? -17.987 -0.885 28.177 1.00 89.50 108 ARG A N 1
ATOM 866 C CA . ARG A 1 108 ? -17.679 0.480 28.632 1.00 89.50 108 ARG A CA 1
ATOM 867 C C . ARG A 1 108 ? -17.685 0.557 30.143 1.00 89.50 108 ARG A C 1
ATOM 869 O O . ARG A 1 108 ? -18.571 -0.014 30.773 1.00 89.50 108 ARG A O 1
ATOM 876 N N . GLU A 1 109 ? -16.769 1.346 30.682 1.00 94.12 109 GLU A N 1
ATOM 877 C CA . GLU A 1 109 ? -16.733 1.749 32.084 1.00 94.12 109 GLU A CA 1
ATOM 878 C C . GLU A 1 109 ? -16.956 3.256 32.193 1.00 94.12 109 GLU A C 1
ATOM 880 O O . GLU A 1 109 ? -16.483 4.042 31.361 1.00 94.12 109 GLU A O 1
ATOM 885 N N . PHE A 1 110 ? -17.685 3.651 33.231 1.00 90.38 110 PHE A N 1
ATOM 886 C CA . PHE A 1 110 ? -18.109 5.024 33.455 1.00 90.38 110 PHE A CA 1
ATOM 887 C C . PHE A 1 110 ? -17.634 5.515 34.825 1.00 90.38 110 PHE A C 1
ATOM 889 O O . PHE A 1 110 ? -17.592 4.753 35.792 1.00 90.38 110 PHE A O 1
ATOM 896 N N . SER A 1 111 ? -17.295 6.800 34.919 1.00 93.69 111 SER A N 1
ATOM 897 C CA . SER A 1 111 ? -17.055 7.471 36.198 1.00 93.69 111 SER A CA 1
ATOM 898 C C . SER A 1 111 ? -18.369 7.682 36.974 1.00 93.69 111 SER A C 1
ATOM 900 O O . SER A 1 111 ? -19.446 7.603 36.373 1.00 93.69 111 SER A O 1
ATOM 902 N N . PRO A 1 112 ? -18.325 8.005 38.283 1.00 93.44 112 PRO A N 1
ATOM 903 C CA . PRO A 1 112 ? -19.521 8.359 39.058 1.00 93.44 112 PRO A CA 1
ATOM 904 C C . PRO A 1 112 ? -20.315 9.546 38.485 1.00 93.44 112 PRO A C 1
ATOM 906 O O . PRO A 1 112 ? -21.512 9.663 38.727 1.00 93.44 112 PRO A O 1
ATOM 909 N N . GLU A 1 113 ? -19.674 10.400 37.683 1.00 91.25 113 GLU A N 1
ATOM 910 C CA . GLU A 1 113 ? -20.295 11.521 36.965 1.00 91.25 113 GLU A CA 1
ATOM 911 C C . GLU A 1 113 ? -20.887 11.111 35.600 1.00 91.25 113 GLU A C 1
ATOM 913 O O . GLU A 1 113 ? -21.351 11.964 34.845 1.00 91.25 113 GLU A O 1
ATOM 918 N N . GLY A 1 114 ? -20.842 9.822 35.245 1.00 83.56 114 GLY A N 1
ATOM 919 C CA . GLY A 1 114 ? -21.398 9.277 34.003 1.00 83.56 114 GLY A CA 1
ATOM 920 C C . GLY A 1 114 ? -20.522 9.469 32.761 1.00 83.56 114 GLY A C 1
ATOM 921 O O . GLY A 1 114 ? -20.996 9.272 31.640 1.00 83.56 114 GLY A O 1
ATOM 922 N N . LYS A 1 115 ? -19.247 9.852 32.915 1.00 89.12 115 LYS A N 1
ATOM 923 C CA . LYS A 1 115 ? -18.312 9.987 31.784 1.00 89.12 115 LYS A CA 1
ATOM 924 C C . LYS A 1 115 ? -17.701 8.636 31.433 1.00 89.12 115 LYS A C 1
ATOM 926 O O . LYS A 1 115 ? -17.288 7.914 32.331 1.00 89.12 115 LYS A O 1
ATOM 931 N N . VAL A 1 116 ? -17.582 8.315 30.143 1.00 86.75 116 VAL A N 1
ATOM 932 C CA . VAL A 1 116 ? -16.845 7.116 29.708 1.00 86.75 116 VAL A CA 1
ATOM 933 C C . VAL A 1 116 ? -15.364 7.308 30.017 1.00 86.75 116 VAL A C 1
ATOM 935 O O . VAL A 1 116 ? -14.754 8.261 29.533 1.00 86.75 116 VAL A O 1
ATOM 938 N N . ILE A 1 117 ? -14.799 6.402 30.809 1.00 94.50 117 ILE A N 1
ATOM 939 C CA . ILE A 1 117 ? -13.379 6.418 31.195 1.00 94.50 117 ILE A CA 1
ATOM 940 C C . ILE A 1 117 ? -12.580 5.298 30.530 1.00 94.50 117 ILE A C 1
ATOM 942 O O . ILE A 1 117 ? -11.361 5.388 30.438 1.00 94.50 117 ILE A O 1
ATOM 946 N N . SER A 1 118 ? -13.262 4.262 30.043 1.00 94.88 118 SER A N 1
ATOM 947 C CA . SER A 1 118 ? -12.652 3.150 29.325 1.00 94.88 118 SER A CA 1
ATOM 948 C C . SER A 1 118 ? -13.686 2.478 28.430 1.00 94.88 118 SER A C 1
ATOM 950 O O . SER A 1 118 ? -14.868 2.381 28.770 1.00 94.88 118 SER A O 1
ATOM 952 N N . ALA A 1 119 ? -13.235 2.016 27.275 1.00 89.75 119 ALA A N 1
ATOM 953 C CA . ALA A 1 119 ? -13.962 1.158 26.370 1.00 89.75 119 ALA A CA 1
ATOM 954 C C . ALA A 1 119 ? -13.032 0.038 25.901 1.00 89.75 119 ALA A C 1
ATOM 956 O O . ALA A 1 119 ? -11.893 0.295 25.519 1.00 89.75 119 ALA A O 1
ATOM 957 N N . LYS A 1 120 ? -13.542 -1.190 25.902 1.00 94.69 120 LYS A N 1
ATOM 958 C CA . LYS A 1 120 ? -12.901 -2.385 25.354 1.00 94.69 120 LYS A CA 1
ATOM 959 C C . LYS A 1 120 ? -13.797 -2.971 24.275 1.00 94.69 120 LYS A C 1
ATOM 961 O O . LYS A 1 120 ? -15.013 -3.024 24.449 1.00 94.69 120 LYS A O 1
ATOM 966 N N . VAL A 1 121 ? -13.207 -3.383 23.165 1.00 87.06 121 VAL A N 1
ATOM 967 C CA . VAL A 1 121 ? -13.914 -3.983 22.032 1.00 87.06 121 VAL A CA 1
ATOM 968 C C . VAL A 1 121 ? -13.514 -5.444 21.944 1.00 87.06 121 VAL A C 1
ATOM 970 O O . VAL A 1 121 ? -12.323 -5.746 21.908 1.00 87.06 121 VAL A O 1
ATOM 973 N N . TYR A 1 122 ? -14.505 -6.328 21.924 1.00 88.56 122 TYR A N 1
ATOM 974 C CA . TYR A 1 122 ? -14.322 -7.766 21.804 1.00 88.56 122 TYR A CA 1
ATOM 975 C C . TYR A 1 122 ? -14.950 -8.284 20.514 1.00 88.56 122 TYR A C 1
ATOM 977 O O . TYR A 1 122 ? -16.036 -7.845 20.133 1.00 88.56 122 TYR A O 1
ATOM 985 N N . VAL A 1 123 ? -14.279 -9.236 19.876 1.00 84.38 123 VAL A N 1
ATOM 986 C CA . VAL A 1 123 ? -14.803 -10.019 18.754 1.00 84.38 123 VAL A CA 1
ATOM 987 C C . VAL A 1 123 ? -14.528 -11.482 19.066 1.00 84.38 123 VAL A C 1
ATOM 989 O O . VAL A 1 123 ? -13.374 -11.855 19.266 1.00 84.38 123 VAL A O 1
ATOM 992 N N . GLU A 1 124 ? -15.581 -12.289 19.168 1.00 87.88 124 GLU A N 1
ATOM 993 C CA . GLU A 1 124 ? -15.511 -13.717 19.506 1.00 87.88 124 GLU A CA 1
ATOM 994 C C . GLU A 1 124 ? -14.705 -13.980 20.794 1.00 87.88 124 GLU A C 1
ATOM 996 O O . GLU A 1 124 ? -13.919 -14.919 20.900 1.00 87.88 124 GLU A O 1
ATOM 1001 N N . GLY A 1 125 ? -14.875 -13.111 21.795 1.00 91.50 125 GLY A N 1
ATOM 1002 C CA . GLY A 1 125 ? -14.177 -13.183 23.080 1.00 91.50 125 GLY A CA 1
ATOM 1003 C C . GLY A 1 125 ? -12.755 -12.616 23.080 1.00 91.50 125 GLY A C 1
ATOM 1004 O O . GLY A 1 125 ? -12.172 -12.459 24.154 1.00 91.50 125 GLY A O 1
ATOM 1005 N N . VAL A 1 126 ? -12.198 -12.259 21.921 1.00 91.69 126 VAL A N 1
ATOM 1006 C CA . VAL A 1 126 ? -10.849 -11.695 21.799 1.00 91.69 126 VAL A CA 1
ATOM 1007 C C . VAL A 1 126 ? -10.905 -10.177 21.927 1.00 91.69 126 VAL A C 1
ATOM 1009 O O . VAL A 1 126 ? -11.673 -9.525 21.226 1.00 91.69 126 VAL A O 1
ATOM 1012 N N . LEU A 1 127 ? -10.082 -9.597 22.808 1.00 93.12 127 LEU A N 1
ATOM 1013 C CA . LEU A 1 127 ? -9.924 -8.144 22.914 1.00 93.12 127 LEU A CA 1
ATOM 1014 C C . LEU A 1 127 ? -9.247 -7.616 21.644 1.00 93.12 127 LEU A C 1
ATOM 1016 O O . LEU A 1 127 ? -8.082 -7.912 21.405 1.00 93.12 127 LEU A O 1
ATOM 1020 N N . THR A 1 128 ? -9.953 -6.811 20.855 1.00 85.31 128 THR A N 1
ATOM 1021 C CA . THR A 1 128 ? -9.443 -6.232 19.602 1.00 85.31 128 THR A CA 1
ATOM 1022 C C . THR A 1 128 ? -9.078 -4.758 19.731 1.00 85.31 128 THR A C 1
ATOM 1024 O O . THR A 1 128 ? -8.380 -4.223 18.871 1.00 85.31 128 THR A O 1
ATOM 1027 N N . GLY A 1 129 ? -9.504 -4.083 20.800 1.00 90.12 129 GLY A N 1
ATOM 1028 C CA . GLY A 1 129 ? -9.069 -2.718 21.075 1.00 90.12 129 GLY A CA 1
ATOM 1029 C C . GLY A 1 129 ? -9.501 -2.184 22.430 1.00 90.12 129 GLY A C 1
ATOM 1030 O O . GLY A 1 129 ? -10.485 -2.641 23.008 1.00 90.12 129 GLY A O 1
ATOM 1031 N N . GLU A 1 130 ? -8.760 -1.198 22.921 1.00 96.19 130 GLU A N 1
ATOM 1032 C CA . GLU A 1 130 ? -9.052 -0.464 24.146 1.00 96.19 130 GLU A CA 1
ATOM 1033 C C . GLU A 1 130 ? -8.730 1.031 24.000 1.00 96.19 130 GLU A C 1
ATOM 1035 O O . GLU A 1 130 ? -7.773 1.416 23.326 1.00 96.19 130 GLU A O 1
ATOM 1040 N N . GLY A 1 131 ? -9.535 1.881 24.636 1.00 95.12 131 GLY A N 1
ATOM 1041 C CA . GLY A 1 131 ? -9.371 3.336 24.623 1.00 95.12 131 GLY A CA 1
ATOM 1042 C C . GLY A 1 131 ? -10.606 4.051 25.164 1.00 95.12 131 GLY A C 1
ATOM 1043 O O . GLY A 1 131 ? -11.349 3.489 25.964 1.00 95.12 131 GLY A O 1
ATOM 1044 N N . ILE A 1 132 ? -10.858 5.288 24.732 1.00 93.19 132 ILE A N 1
ATOM 1045 C CA . ILE A 1 132 ? -12.073 6.034 25.104 1.00 93.19 132 ILE A CA 1
ATOM 1046 C C . ILE A 1 132 ? -13.037 6.069 23.922 1.00 93.19 132 ILE A C 1
ATOM 1048 O O . ILE A 1 132 ? -12.685 6.533 22.837 1.00 93.19 132 ILE A O 1
ATOM 1052 N N . LEU A 1 133 ? -14.274 5.622 24.145 1.00 82.38 133 LEU A N 1
ATOM 1053 C CA . LEU A 1 133 ? -15.353 5.675 23.163 1.00 82.38 133 LEU A CA 1
ATOM 1054 C C . LEU A 1 133 ? -16.468 6.588 23.675 1.00 82.38 133 LEU A C 1
ATOM 1056 O O . LEU A 1 133 ? -17.127 6.261 24.660 1.00 82.38 133 LEU A O 1
ATOM 1060 N N . ASP A 1 134 ? -16.682 7.726 23.018 1.00 77.88 134 ASP A N 1
ATOM 1061 C CA . ASP A 1 134 ? -17.690 8.689 23.455 1.00 77.88 134 ASP A CA 1
ATOM 1062 C C . ASP A 1 134 ? -19.127 8.142 23.333 1.00 77.88 134 ASP A C 1
ATOM 1064 O O . ASP A 1 134 ? -19.383 7.046 22.819 1.00 77.88 134 ASP A O 1
ATOM 1068 N N . THR A 1 135 ? -20.097 8.912 23.829 1.00 70.56 135 THR A N 1
ATOM 1069 C CA . THR A 1 135 ? -21.519 8.535 23.816 1.00 70.56 135 THR A CA 1
ATOM 1070 C C . THR A 1 135 ? -22.098 8.396 22.407 1.00 70.56 135 THR A C 1
ATOM 1072 O O . THR A 1 135 ? -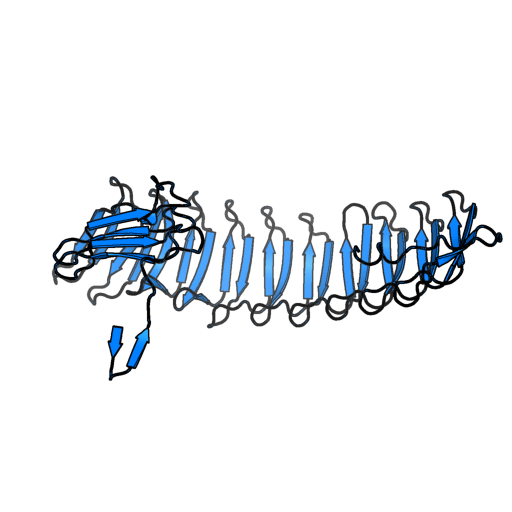23.094 7.699 22.233 1.00 70.56 135 THR A O 1
ATOM 1075 N N . ALA A 1 136 ? -21.465 9.002 21.397 1.00 72.69 136 ALA A N 1
ATOM 1076 C CA . ALA A 1 136 ? -21.813 8.840 19.989 1.00 72.69 136 ALA A CA 1
ATOM 1077 C C . ALA A 1 136 ? -21.100 7.639 19.335 1.00 72.69 136 ALA A C 1
ATOM 1079 O O . ALA A 1 136 ? -21.261 7.411 18.138 1.00 72.69 136 ALA A O 1
ATOM 1080 N N . GLY A 1 137 ? -20.315 6.870 20.097 1.00 73.56 137 GLY A N 1
ATOM 1081 C CA . GLY A 1 137 ? -19.572 5.722 19.588 1.00 73.56 137 GLY A CA 1
ATOM 1082 C C . GLY A 1 137 ? -18.294 6.098 18.842 1.00 73.56 137 GLY A C 1
ATOM 1083 O O . GLY A 1 137 ? -17.819 5.304 18.036 1.00 73.56 137 GLY A O 1
ATOM 1084 N N . ARG A 1 138 ? -17.737 7.294 19.070 1.00 81.25 138 ARG A N 1
ATOM 1085 C CA . ARG A 1 138 ? -16.511 7.749 18.399 1.00 81.25 138 ARG A CA 1
ATOM 1086 C C . ARG A 1 138 ? -15.290 7.586 19.288 1.00 81.25 138 ARG A C 1
ATOM 1088 O O . ARG A 1 138 ? -15.355 7.836 20.491 1.00 81.25 138 ARG A O 1
ATOM 1095 N N . GLN A 1 139 ? -14.172 7.198 18.687 1.00 86.56 139 GLN A N 1
ATOM 1096 C CA . GLN A 1 139 ? -12.907 7.007 19.393 1.00 86.56 139 GLN A CA 1
ATOM 1097 C C . GLN A 1 139 ? -12.301 8.365 19.762 1.00 86.56 139 GLN A C 1
ATOM 1099 O O . GLN A 1 139 ? -12.313 9.300 18.954 1.00 86.56 139 GLN A O 1
ATOM 1104 N N . GLN A 1 140 ? -11.786 8.464 20.983 1.00 93.75 140 GLN A N 1
ATOM 1105 C CA . GLN A 1 140 ? -11.157 9.656 21.545 1.00 93.75 140 GLN A CA 1
ATOM 1106 C C . GLN A 1 140 ? -9.880 9.286 22.307 1.00 93.75 140 GLN A C 1
ATOM 1108 O O . GLN A 1 140 ? -9.813 8.224 22.925 1.00 93.75 140 GLN A O 1
ATOM 1113 N N . GLY A 1 141 ? -8.910 10.197 22.318 1.00 96.62 141 GLY A N 1
ATOM 1114 C CA . GLY A 1 141 ? -7.692 10.088 23.116 1.00 96.62 141 GLY A CA 1
ATOM 1115 C C . GLY A 1 141 ? -6.820 8.888 22.733 1.00 96.62 141 GLY A C 1
ATOM 1116 O O . GLY A 1 141 ? -6.895 8.422 21.595 1.00 96.62 141 GLY A O 1
ATOM 1117 N N . PRO A 1 142 ? -5.988 8.392 23.663 1.00 98.19 142 PRO A N 1
ATOM 1118 C CA . PRO A 1 142 ? -5.128 7.239 23.431 1.00 98.19 142 PRO A CA 1
ATOM 1119 C C . PRO A 1 142 ? -5.930 5.965 23.166 1.00 98.19 142 PRO A C 1
ATOM 1121 O O . PRO A 1 142 ? -6.899 5.668 23.868 1.00 98.19 142 PRO A O 1
ATOM 1124 N N . TRP A 1 143 ? -5.487 5.199 22.178 1.00 95.56 143 TRP A N 1
ATOM 1125 C CA . TRP A 1 143 ? -6.059 3.917 21.796 1.00 95.56 143 TRP A CA 1
ATOM 1126 C C . TRP A 1 143 ? -4.974 2.887 21.530 1.00 95.56 143 TRP A C 1
ATOM 1128 O O . TRP A 1 143 ? -3.895 3.201 21.023 1.00 95.56 143 TRP A O 1
ATOM 1138 N N . LYS A 1 144 ? -5.318 1.638 21.828 1.00 98.25 144 LYS A N 1
ATOM 1139 C CA . LYS A 1 144 ? -4.587 0.443 21.425 1.00 98.25 144 LYS A CA 1
ATOM 1140 C C . LYS A 1 144 ? -5.541 -0.491 20.704 1.00 98.25 144 LYS A C 1
ATOM 1142 O O . LYS A 1 144 ? -6.690 -0.652 21.101 1.00 98.25 144 LYS A O 1
ATOM 1147 N N . GLU A 1 145 ? -5.054 -1.112 19.650 1.00 92.69 145 GLU A N 1
ATOM 1148 C CA . GLU A 1 145 ? -5.755 -2.141 18.890 1.00 92.69 145 GLU A CA 1
ATOM 1149 C C . GLU A 1 145 ? -4.888 -3.394 18.896 1.00 92.69 145 GLU A C 1
ATOM 1151 O O . GLU A 1 145 ? -3.660 -3.288 18.935 1.00 92.69 145 GLU A O 1
ATOM 1156 N N . TYR A 1 146 ? -5.506 -4.569 18.842 1.00 90.50 146 TYR A N 1
ATOM 1157 C CA . TYR A 1 146 ? -4.823 -5.854 18.970 1.00 90.50 146 TYR A CA 1
ATOM 1158 C C . TYR A 1 146 ? -5.126 -6.768 17.785 1.00 90.50 146 TYR A C 1
ATOM 1160 O O . TYR A 1 146 ? -6.186 -6.695 17.160 1.00 90.50 146 TYR A O 1
ATOM 1168 N N . HIS A 1 147 ? -4.166 -7.631 17.476 1.00 86.81 147 HIS A N 1
ATOM 1169 C CA . HIS A 1 147 ? -4.329 -8.747 16.555 1.00 86.81 147 HIS A CA 1
ATOM 1170 C C . HIS A 1 147 ? -5.146 -9.859 17.219 1.00 86.81 147 HIS A C 1
ATOM 1172 O O . HIS A 1 147 ? -5.272 -9.910 18.441 1.00 86.81 147 HIS A O 1
ATOM 1178 N N . SER A 1 148 ? -5.657 -10.802 16.426 1.00 86.44 148 SER A N 1
ATOM 1179 C CA . SER A 1 148 ? -6.402 -11.962 16.947 1.00 86.44 148 SER A CA 1
ATOM 1180 C C . SER A 1 148 ? -5.577 -12.848 17.890 1.00 86.44 148 SER A C 1
ATOM 1182 O O . SER A 1 148 ? -6.139 -13.562 18.713 1.00 86.44 148 SER A O 1
ATOM 1184 N N . ASN A 1 149 ? -4.244 -12.781 17.804 1.00 89.75 149 ASN A N 1
ATOM 1185 C CA . ASN A 1 149 ? -3.317 -13.459 18.711 1.00 89.75 149 ASN A CA 1
ATOM 1186 C C . ASN A 1 149 ? -3.081 -12.703 20.040 1.00 89.75 149 ASN A C 1
ATOM 1188 O O . ASN A 1 149 ? -2.257 -13.131 20.846 1.00 89.75 149 ASN A O 1
ATOM 1192 N N . GLY A 1 150 ? -3.761 -11.571 20.257 1.00 90.88 150 GLY A N 1
ATOM 1193 C CA . GLY A 1 150 ? -3.652 -10.731 21.451 1.00 90.88 150 GLY A CA 1
ATOM 1194 C C . GLY A 1 150 ? -2.445 -9.789 21.474 1.00 90.88 150 GLY A C 1
ATOM 1195 O O . GLY A 1 150 ? -2.307 -9.005 22.412 1.00 90.88 150 GLY A O 1
ATOM 1196 N N . GLN A 1 151 ? -1.570 -9.825 20.465 1.00 95.12 151 GLN A N 1
ATOM 1197 C CA . GLN A 1 151 ? -0.457 -8.883 20.369 1.00 95.12 151 GLN A CA 1
ATOM 1198 C C . GLN A 1 151 ? -0.938 -7.506 19.916 1.00 95.12 151 GLN A C 1
ATOM 1200 O O . GLN A 1 151 ? -1.947 -7.376 19.222 1.00 95.12 151 GLN A O 1
ATOM 1205 N N . LEU A 1 152 ? -0.204 -6.462 20.308 1.00 97.25 152 LEU A N 1
ATOM 1206 C CA . LEU A 1 152 ? -0.504 -5.095 19.896 1.00 97.25 152 LEU A CA 1
ATOM 1207 C C . LEU A 1 152 ? -0.437 -5.007 18.367 1.00 97.25 152 LEU A C 1
ATOM 1209 O O . LEU A 1 152 ? 0.537 -5.447 17.770 1.00 97.25 152 LEU A O 1
ATOM 1213 N N . LYS A 1 153 ? -1.478 -4.452 17.754 1.00 94.00 153 LYS A N 1
ATOM 1214 C CA . LYS A 1 153 ? -1.608 -4.220 16.311 1.00 94.00 153 LYS A CA 1
ATOM 1215 C C . LYS A 1 153 ? -1.333 -2.772 15.960 1.00 94.00 153 LYS A C 1
ATOM 1217 O O . LYS A 1 153 ? -0.652 -2.486 14.983 1.00 94.00 153 LYS A O 1
ATOM 1222 N N . SER A 1 154 ? -1.844 -1.847 16.760 1.00 96.69 154 SER A N 1
ATOM 1223 C CA . SER A 1 154 ? -1.531 -0.433 16.601 1.00 96.69 154 SER A CA 1
ATOM 1224 C C . SER A 1 154 ? -1.804 0.351 17.865 1.00 96.69 154 SER A C 1
ATOM 1226 O O . SER A 1 154 ? -2.635 -0.044 18.679 1.00 96.69 154 SER A O 1
ATOM 1228 N N . GLN A 1 155 ? -1.136 1.486 18.004 1.00 98.62 155 GLN A N 1
ATOM 1229 C CA . GLN A 1 155 ? -1.431 2.457 19.041 1.00 98.62 155 GLN A CA 1
ATOM 1230 C C . GLN A 1 155 ? -1.222 3.881 18.539 1.00 98.62 155 GLN A C 1
ATOM 1232 O O . GLN A 1 155 ? -0.371 4.137 17.682 1.00 98.62 155 GLN A O 1
ATOM 1237 N N . GLY A 1 156 ? -1.981 4.798 19.120 1.00 98.12 156 GLY A N 1
ATOM 1238 C CA . GLY A 1 156 ? -1.900 6.224 18.844 1.00 98.12 156 GLY A CA 1
ATOM 1239 C C . GLY A 1 156 ? -3.085 6.950 19.456 1.00 98.12 156 GLY A C 1
ATOM 1240 O O . GLY A 1 156 ? -3.734 6.439 20.369 1.00 98.12 156 GLY A O 1
ATOM 1241 N N . GLU A 1 157 ? -3.374 8.143 18.955 1.00 98.25 157 GLU A N 1
ATOM 1242 C CA . GLU A 1 157 ? -4.484 8.954 19.445 1.00 98.25 157 GLU A CA 1
ATOM 1243 C C . GLU A 1 157 ? -5.588 9.103 18.398 1.00 98.25 157 GLU A C 1
ATOM 1245 O O . GLU A 1 157 ? -5.322 9.256 17.202 1.00 98.25 157 GLU A O 1
ATOM 1250 N N . TYR A 1 158 ? -6.839 9.096 18.855 1.00 93.88 158 TYR A N 1
ATOM 1251 C CA . TYR A 1 158 ? -8.008 9.444 18.058 1.00 93.88 158 TYR A CA 1
ATOM 1252 C C . TYR A 1 158 ? -8.630 10.766 18.517 1.00 93.88 158 TYR A C 1
ATOM 1254 O O . TYR A 1 158 ? -8.693 11.085 19.702 1.00 93.88 158 TYR A O 1
ATOM 1262 N N . LEU A 1 159 ? -9.183 11.509 17.563 1.00 95.19 159 LEU A N 1
ATOM 1263 C CA . LEU A 1 159 ? -10.087 12.628 17.791 1.00 95.19 159 LEU A CA 1
ATOM 1264 C C . LEU A 1 159 ? -11.315 12.446 16.902 1.00 95.19 159 LEU A C 1
ATOM 1266 O O . LEU A 1 159 ? -11.232 12.577 15.682 1.00 95.19 159 LEU A O 1
ATOM 1270 N N . ASN A 1 160 ? -12.466 12.154 17.506 1.00 84.69 160 ASN A N 1
ATOM 1271 C CA . ASN A 1 160 ? -13.715 11.863 16.794 1.00 84.69 160 ASN A CA 1
ATOM 1272 C C . ASN A 1 160 ? -13.555 10.758 15.731 1.00 84.69 160 ASN A C 1
ATOM 1274 O O . ASN A 1 160 ? -13.951 10.942 14.579 1.00 84.69 160 ASN A O 1
ATOM 1278 N N . SER A 1 161 ? -12.954 9.629 16.118 1.00 87.31 161 SER A N 1
ATOM 1279 C CA . SER A 1 161 ? -12.631 8.491 15.235 1.00 87.31 161 SER A CA 1
ATOM 1280 C C . SER A 1 161 ? -11.643 8.789 14.102 1.00 87.31 161 SER A C 1
ATOM 1282 O O . SER A 1 161 ? -11.484 7.978 13.194 1.00 87.31 161 SER A O 1
ATOM 1284 N N . LYS A 1 162 ? -10.943 9.926 14.142 1.00 91.12 162 LYS A N 1
ATOM 1285 C CA . LYS A 1 162 ? -9.834 10.224 13.228 1.00 91.12 162 LYS A CA 1
ATOM 1286 C C . LYS A 1 162 ? -8.509 10.077 13.947 1.00 91.12 162 LYS A C 1
ATOM 1288 O O . LYS A 1 162 ? -8.366 10.614 15.040 1.00 91.12 162 LYS A O 1
ATOM 1293 N N . ARG A 1 163 ? -7.554 9.380 13.339 1.00 94.44 163 ARG A N 1
ATOM 1294 C CA . ARG A 1 163 ? -6.190 9.268 13.867 1.00 94.44 163 ARG A CA 1
ATOM 1295 C C . ARG A 1 163 ? -5.542 10.646 13.913 1.00 94.44 163 ARG A C 1
ATOM 1297 O O . ARG A 1 163 ? -5.635 11.391 12.944 1.00 94.44 163 ARG A O 1
ATOM 1304 N N . ILE A 1 164 ? -4.910 10.986 15.025 1.00 98.19 164 ILE A N 1
ATOM 1305 C CA . ILE A 1 164 ? -4.145 12.219 15.205 1.00 98.19 164 ILE A CA 1
ATOM 1306 C C . ILE A 1 164 ? -2.808 11.897 15.869 1.00 98.19 164 ILE A C 1
ATOM 1308 O O . ILE A 1 164 ? -2.679 10.894 16.569 1.00 98.19 164 ILE A O 1
ATOM 1312 N N . GLY A 1 165 ? -1.820 12.766 15.667 1.00 98.25 165 GLY A N 1
ATOM 1313 C CA . GLY A 1 165 ? -0.519 12.622 16.309 1.00 98.25 165 GLY A CA 1
ATOM 1314 C C . GLY A 1 165 ? 0.267 11.430 15.774 1.00 98.25 165 GLY A C 1
ATOM 1315 O O . GLY A 1 165 ? 0.077 11.010 14.632 1.00 98.25 165 GLY A O 1
ATOM 1316 N N . GLU A 1 166 ? 1.189 10.935 16.591 1.00 98.50 166 GLU A N 1
ATOM 1317 C CA . GLU A 1 166 ? 2.045 9.804 16.244 1.00 98.50 166 GLU A CA 1
ATOM 1318 C C . GLU A 1 166 ? 1.256 8.496 16.321 1.00 98.50 166 GLU A C 1
ATOM 1320 O O . GLU A 1 166 ? 0.505 8.254 17.268 1.00 98.50 166 GLU A O 1
ATOM 1325 N N . TRP A 1 167 ? 1.458 7.642 15.327 1.00 98.38 167 TRP A N 1
ATOM 1326 C CA . TRP A 1 167 ? 0.862 6.321 15.244 1.00 98.38 167 TRP A CA 1
ATOM 1327 C C . TRP A 1 167 ? 1.934 5.279 14.973 1.00 98.38 167 TRP A C 1
ATOM 1329 O O . TRP A 1 167 ? 2.821 5.475 14.140 1.00 98.38 167 TRP A O 1
ATOM 1339 N N . VAL A 1 168 ? 1.828 4.154 15.673 1.00 98.81 168 VAL A N 1
ATOM 1340 C CA . VAL A 1 168 ? 2.696 2.991 15.490 1.00 98.81 168 VAL A CA 1
ATOM 1341 C C . VAL A 1 168 ? 1.819 1.780 15.239 1.00 98.81 168 VAL A C 1
ATOM 1343 O O . VAL A 1 168 ? 0.884 1.516 15.992 1.00 98.81 168 VAL A O 1
ATOM 1346 N N . PHE A 1 169 ? 2.139 1.049 14.186 1.00 97.94 169 PHE A N 1
ATOM 1347 C CA . PHE A 1 169 ? 1.504 -0.196 13.790 1.00 97.94 169 PHE A CA 1
ATOM 1348 C C . PHE A 1 169 ? 2.530 -1.315 13.899 1.00 97.94 169 PHE A C 1
ATOM 1350 O O . PHE A 1 169 ? 3.733 -1.081 13.748 1.00 97.94 169 PHE A O 1
ATOM 1357 N N . TYR A 1 170 ? 2.057 -2.517 14.177 1.00 98.44 170 TYR A N 1
ATOM 1358 C CA . TYR A 1 170 ? 2.885 -3.660 14.516 1.00 98.44 170 TYR A CA 1
ATOM 1359 C C . TYR A 1 170 ? 2.465 -4.877 13.707 1.00 98.44 170 TYR A C 1
ATOM 1361 O O . TYR A 1 170 ? 1.276 -5.173 13.575 1.00 98.44 170 TYR A O 1
ATOM 1369 N N . HIS A 1 171 ? 3.462 -5.632 13.263 1.00 97.31 171 HIS A N 1
ATOM 1370 C CA . HIS A 1 171 ? 3.288 -6.959 12.695 1.00 97.31 171 HIS A CA 1
ATOM 1371 C C . HIS A 1 171 ? 2.713 -7.924 13.745 1.00 97.31 171 HIS A C 1
ATOM 1373 O O . HIS A 1 171 ? 2.907 -7.712 14.946 1.00 97.31 171 HIS A O 1
ATOM 1379 N N . PRO A 1 172 ? 2.089 -9.046 13.338 1.00 96.56 172 PRO A N 1
ATOM 1380 C CA . PRO A 1 172 ? 1.613 -10.077 14.267 1.00 96.56 172 PRO A CA 1
ATOM 1381 C C . PRO A 1 172 ? 2.706 -10.737 15.121 1.00 96.56 172 PRO A C 1
ATOM 1383 O O . PRO A 1 172 ? 2.373 -11.513 16.013 1.00 96.56 172 PRO A O 1
ATOM 1386 N N . ASN A 1 173 ? 3.985 -10.476 14.824 1.00 96.94 173 ASN A N 1
ATOM 1387 C CA . ASN A 1 173 ? 5.146 -10.910 15.602 1.00 96.94 173 ASN A CA 1
ATOM 1388 C C . ASN A 1 173 ? 5.604 -9.873 16.657 1.00 96.94 173 ASN A C 1
ATOM 1390 O O . ASN A 1 173 ? 6.604 -10.097 17.341 1.00 96.94 173 ASN A O 1
ATOM 1394 N N . GLY A 1 174 ? 4.910 -8.734 16.759 1.00 97.06 174 GLY A N 1
ATOM 1395 C CA . GLY A 1 174 ? 5.141 -7.680 17.746 1.00 97.06 174 GLY A CA 1
ATOM 1396 C C . GLY A 1 174 ? 6.190 -6.640 17.349 1.00 97.06 174 GLY A C 1
ATOM 1397 O O . GLY A 1 174 ? 6.388 -5.665 18.077 1.00 97.06 174 GLY A O 1
ATOM 1398 N N . LYS A 1 175 ? 6.865 -6.800 16.204 1.00 98.31 175 LYS A N 1
ATOM 1399 C CA . LYS A 1 175 ? 7.772 -5.779 15.663 1.00 98.31 175 LYS A CA 1
ATOM 1400 C C . LYS A 1 175 ? 6.983 -4.676 14.971 1.00 98.31 175 LYS A C 1
ATOM 1402 O O . LYS A 1 175 ? 5.868 -4.892 14.511 1.00 98.31 175 LYS A O 1
ATOM 1407 N N . VAL A 1 176 ? 7.567 -3.482 14.897 1.00 98.69 176 VAL A N 1
ATOM 1408 C CA . VAL A 1 176 ? 6.953 -2.347 14.194 1.00 98.69 176 VAL A CA 1
ATOM 1409 C C . VAL A 1 176 ? 6.781 -2.709 12.721 1.00 98.69 176 VAL A C 1
ATOM 1411 O O . VAL A 1 176 ? 7.720 -3.194 12.107 1.00 98.69 176 VAL A O 1
ATOM 1414 N N . GLU A 1 177 ? 5.590 -2.471 12.183 1.00 98.56 177 GLU A N 1
ATOM 1415 C CA . GLU A 1 177 ? 5.248 -2.603 10.764 1.00 98.56 177 GLU A CA 1
ATOM 1416 C C . GLU A 1 177 ? 5.384 -1.257 10.066 1.00 98.56 177 GLU A C 1
ATOM 1418 O O . GLU A 1 177 ? 6.040 -1.134 9.036 1.00 98.56 177 GLU A O 1
ATOM 1423 N N . GLN A 1 178 ? 4.796 -0.222 10.658 1.00 98.50 178 GLN A N 1
ATOM 1424 C CA . GLN A 1 178 ? 4.885 1.131 10.141 1.00 98.50 178 GLN A CA 1
ATOM 1425 C C . GLN A 1 178 ? 4.666 2.147 11.255 1.00 98.50 178 GLN A C 1
ATOM 1427 O O . GLN A 1 178 ? 4.023 1.866 12.269 1.00 98.50 178 GLN A O 1
ATOM 1432 N N . LYS A 1 179 ? 5.205 3.346 11.074 1.00 98.75 179 LYS A N 1
ATOM 1433 C CA . LYS A 1 179 ? 4.971 4.469 11.979 1.00 98.75 179 LYS A CA 1
ATOM 1434 C C . LYS A 1 179 ? 5.037 5.791 11.239 1.00 98.75 179 LYS A C 1
ATOM 1436 O O . LYS A 1 179 ? 5.809 5.938 10.292 1.00 98.75 179 LYS A O 1
ATOM 1441 N N . GLY A 1 180 ? 4.274 6.752 11.728 1.00 98.38 180 GLY A N 1
ATOM 1442 C CA . GLY A 1 180 ? 4.239 8.102 11.192 1.00 98.38 180 GLY A CA 1
ATOM 1443 C C . GLY A 1 180 ? 3.198 8.943 11.906 1.00 98.38 180 GLY A C 1
ATOM 1444 O O . GLY A 1 180 ? 2.701 8.567 12.971 1.00 98.38 180 GLY A O 1
ATOM 1445 N N . LYS A 1 181 ? 2.869 10.089 11.314 1.00 98.31 181 LYS A N 1
ATOM 1446 C CA . LYS A 1 181 ? 2.045 11.102 11.964 1.00 98.31 181 LYS A CA 1
ATOM 1447 C C . LYS A 1 181 ? 0.806 11.464 11.161 1.00 98.31 181 LYS A C 1
ATOM 1449 O O . LYS A 1 181 ? 0.846 11.548 9.932 1.00 98.31 181 LYS A O 1
ATOM 1454 N N . TYR A 1 182 ? -0.265 11.765 11.889 1.00 97.44 182 TYR A N 1
ATOM 1455 C CA . TYR A 1 182 ? -1.489 12.365 11.374 1.00 97.44 182 TYR A CA 1
ATOM 1456 C C . TYR A 1 182 ? -1.724 13.772 11.946 1.00 97.44 182 TYR A C 1
ATOM 1458 O O . TYR A 1 182 ? -1.432 14.056 13.112 1.00 97.44 182 TYR A O 1
ATOM 1466 N N . ASP A 1 183 ? -2.293 14.667 11.139 1.00 97.88 183 ASP A N 1
ATOM 1467 C CA . ASP A 1 183 ? -2.772 15.970 11.602 1.00 97.88 183 ASP A CA 1
ATOM 1468 C C . ASP A 1 183 ? -4.139 15.887 12.306 1.00 97.88 183 ASP A C 1
ATOM 1470 O O . ASP A 1 183 ? -4.797 14.851 12.342 1.00 97.88 183 ASP A O 1
ATOM 1474 N N . LYS A 1 184 ? -4.623 17.023 12.826 1.00 96.25 184 LYS A N 1
ATOM 1475 C CA . LYS A 1 184 ? -5.925 17.120 13.516 1.00 96.25 184 LYS A CA 1
ATOM 1476 C C . LYS A 1 184 ? -7.141 16.807 12.630 1.00 96.25 184 LYS A C 1
ATOM 1478 O O . LYS A 1 184 ? -8.247 16.663 13.148 1.00 96.25 184 LYS A O 1
ATOM 1483 N N . LYS A 1 185 ? -6.978 16.769 11.304 1.00 92.81 185 LYS A N 1
ATOM 1484 C CA . LYS A 1 185 ? -8.034 16.436 10.338 1.00 92.81 185 LYS A CA 1
ATOM 1485 C C . LYS A 1 185 ? -8.012 14.958 9.942 1.00 92.81 185 LYS A C 1
ATOM 1487 O O . LYS A 1 185 ? -8.950 14.546 9.253 1.00 92.81 185 LYS A O 1
ATOM 1492 N N . GLY A 1 186 ? -7.029 14.189 10.416 1.00 93.50 186 GLY A N 1
ATOM 1493 C CA . GLY A 1 186 ? -6.837 12.776 10.103 1.00 93.50 186 GLY A CA 1
ATOM 1494 C C . GLY A 1 186 ? -5.931 12.514 8.906 1.00 93.50 186 GLY A C 1
ATOM 1495 O O . GLY A 1 186 ? -5.959 11.404 8.388 1.00 93.50 186 GLY A O 1
ATOM 1496 N N . ARG A 1 187 ? -5.178 13.519 8.447 1.00 96.38 187 ARG A N 1
ATOM 1497 C CA . ARG A 1 187 ? -4.370 13.434 7.225 1.00 96.38 187 ARG A CA 1
ATOM 1498 C C . ARG A 1 187 ? -2.925 13.095 7.540 1.00 96.38 187 ARG A C 1
ATOM 1500 O O . ARG A 1 187 ? -2.403 13.631 8.520 1.00 96.38 187 ARG A O 1
ATOM 1507 N N . THR A 1 188 ? -2.266 12.267 6.738 1.00 95.38 188 THR A N 1
ATOM 1508 C CA . THR A 1 188 ? -0.853 11.925 6.945 1.00 95.38 188 THR A CA 1
ATOM 1509 C C . THR A 1 188 ? 0.040 13.153 6.769 1.00 95.38 188 THR A C 1
ATOM 1511 O O . THR A 1 188 ? -0.215 14.037 5.942 1.00 95.38 188 THR A O 1
ATOM 1514 N N . GLN A 1 189 ? 1.071 13.239 7.609 1.00 97.69 189 GLN A N 1
ATOM 1515 C CA . GLN A 1 189 ? 2.043 14.327 7.616 1.00 97.69 189 GLN A CA 1
ATOM 1516 C C . GLN A 1 189 ? 3.440 13.817 7.946 1.00 97.69 189 GLN A C 1
ATOM 1518 O O . GLN A 1 189 ? 3.608 12.936 8.790 1.00 97.69 189 GLN A O 1
ATOM 1523 N N . GLY A 1 190 ? 4.434 14.483 7.367 1.00 96.94 190 GLY A N 1
ATOM 1524 C CA . GLY A 1 190 ? 5.840 14.288 7.672 1.00 96.94 190 GLY A CA 1
ATOM 1525 C C . GLY A 1 190 ? 6.344 12.893 7.298 1.00 96.94 190 GLY A C 1
ATOM 1526 O O . GLY A 1 190 ? 5.768 12.241 6.421 1.00 96.94 190 GLY A O 1
ATOM 1527 N N . PRO A 1 191 ? 7.429 12.441 7.943 1.00 97.81 191 PRO A N 1
ATOM 1528 C CA . PRO A 1 191 ? 8.064 11.184 7.602 1.00 97.81 191 PRO A CA 1
ATOM 1529 C C . PRO A 1 191 ? 7.222 9.997 8.068 1.00 97.81 191 PRO A C 1
ATOM 1531 O O . PRO A 1 191 ? 6.785 9.924 9.220 1.00 97.81 191 PRO A O 1
ATOM 1534 N N . TRP A 1 192 ? 7.078 9.031 7.178 1.00 98.50 192 TRP A N 1
ATOM 1535 C CA . TRP A 1 192 ? 6.556 7.709 7.454 1.00 98.50 192 TRP A CA 1
ATOM 1536 C C . TRP A 1 192 ? 7.641 6.670 7.203 1.00 98.50 192 TRP A C 1
ATOM 1538 O O . TRP A 1 192 ? 8.448 6.793 6.280 1.00 98.50 192 TRP A O 1
ATOM 1548 N N . LYS A 1 193 ? 7.672 5.649 8.059 1.00 98.75 193 LYS A N 1
ATOM 1549 C CA . LYS A 1 193 ? 8.603 4.526 7.944 1.00 98.75 193 LYS A CA 1
ATOM 1550 C C . LYS A 1 193 ? 7.841 3.219 7.965 1.00 98.75 193 LYS A C 1
ATOM 1552 O O . LYS A 1 193 ? 6.986 3.041 8.831 1.00 98.75 193 LYS A O 1
ATOM 1557 N N . TRP A 1 194 ? 8.227 2.306 7.088 1.00 98.69 194 TRP A N 1
ATOM 1558 C CA . TRP A 1 194 ? 7.741 0.935 7.007 1.00 98.69 194 TRP A CA 1
ATOM 1559 C C . TRP A 1 194 ? 8.888 -0.023 7.254 1.00 98.69 194 TRP A C 1
ATOM 1561 O O . TRP A 1 194 ? 10.040 0.270 6.923 1.00 98.69 194 TRP A O 1
ATOM 1571 N N . PHE A 1 195 ? 8.566 -1.179 7.809 1.00 98.69 195 PHE A N 1
ATOM 1572 C CA . PHE A 1 195 ? 9.529 -2.176 8.232 1.00 98.69 195 PHE A CA 1
ATOM 1573 C C . PHE A 1 195 ? 9.070 -3.565 7.799 1.00 98.69 195 PHE A C 1
ATOM 1575 O O . PHE A 1 195 ? 7.882 -3.894 7.845 1.00 98.69 195 PHE A O 1
ATOM 1582 N N . TYR A 1 196 ? 10.031 -4.399 7.423 1.00 98.31 196 TYR A N 1
ATOM 1583 C CA . TYR A 1 196 ? 9.816 -5.826 7.225 1.00 98.31 196 TYR A CA 1
ATOM 1584 C C . TYR A 1 196 ? 9.496 -6.523 8.552 1.00 98.31 196 TYR A C 1
ATOM 1586 O O . TYR A 1 196 ? 9.826 -6.030 9.632 1.00 98.31 196 TYR A O 1
ATOM 1594 N N . GLU A 1 197 ? 8.947 -7.737 8.485 1.00 97.88 197 GLU A N 1
ATOM 1595 C CA . GLU A 1 197 ? 8.775 -8.601 9.662 1.00 97.88 197 GLU A CA 1
ATOM 1596 C C . GLU A 1 197 ? 10.106 -8.952 10.357 1.00 97.88 197 GLU A C 1
ATOM 1598 O O . GLU A 1 197 ? 10.134 -9.292 11.544 1.00 97.88 197 GLU A O 1
ATOM 1603 N N . SER A 1 198 ? 11.234 -8.846 9.652 1.00 97.50 198 SER A N 1
ATOM 1604 C CA . SER A 1 198 ? 12.578 -8.950 10.230 1.00 97.50 198 SER A CA 1
ATOM 1605 C C . SER A 1 198 ? 12.879 -7.810 11.217 1.00 97.50 198 SER A C 1
ATOM 1607 O O . SER A 1 198 ? 13.647 -8.008 12.162 1.00 97.50 198 SER A O 1
ATOM 1609 N N . GLY A 1 199 ? 12.216 -6.658 11.070 1.00 97.50 199 GLY A N 1
ATOM 1610 C CA . GLY A 1 199 ? 12.488 -5.404 11.772 1.00 97.50 199 GLY A CA 1
ATOM 1611 C C . GLY A 1 199 ? 13.384 -4.437 10.988 1.00 97.50 199 GLY A C 1
ATOM 1612 O O . GLY A 1 199 ? 13.593 -3.313 11.445 1.00 97.50 199 GLY A O 1
ATOM 1613 N N . ASN A 1 200 ? 13.895 -4.840 9.820 1.00 98.19 200 ASN A N 1
ATOM 1614 C CA . ASN A 1 200 ? 14.666 -3.963 8.942 1.00 98.19 200 ASN A CA 1
ATOM 1615 C C . ASN A 1 200 ? 13.754 -2.941 8.256 1.00 98.19 200 ASN A C 1
ATOM 1617 O O . ASN A 1 200 ? 12.569 -3.196 8.039 1.00 98.19 200 ASN A O 1
ATOM 1621 N N . ILE A 1 201 ? 14.305 -1.776 7.911 1.00 98.31 201 ILE A N 1
ATOM 1622 C CA . ILE A 1 201 ? 13.561 -0.743 7.184 1.00 98.31 201 ILE A CA 1
ATOM 1623 C C . ILE A 1 201 ? 13.200 -1.291 5.803 1.00 98.31 201 ILE A C 1
ATOM 1625 O O . ILE A 1 201 ? 14.067 -1.750 5.070 1.00 98.31 201 ILE A O 1
ATOM 1629 N N . LEU A 1 202 ? 11.914 -1.226 5.473 1.00 98.56 202 LEU A N 1
ATOM 1630 C CA . LEU A 1 202 ? 11.376 -1.490 4.144 1.00 98.56 202 LEU A CA 1
ATOM 1631 C C . LEU A 1 202 ? 11.342 -0.195 3.342 1.00 98.56 202 LEU A C 1
ATOM 1633 O O . LEU A 1 202 ? 11.778 -0.164 2.196 1.00 98.56 202 LEU A O 1
ATOM 1637 N N . ARG A 1 203 ? 10.834 0.884 3.942 1.00 98.56 203 ARG A N 1
ATOM 1638 C CA . ARG A 1 203 ? 10.611 2.130 3.216 1.00 98.56 203 ARG A CA 1
ATOM 1639 C C . ARG A 1 203 ? 10.617 3.348 4.123 1.00 98.56 203 ARG A C 1
ATOM 1641 O O . ARG A 1 203 ? 10.179 3.272 5.269 1.00 98.56 203 ARG A O 1
ATOM 1648 N N . GLU A 1 204 ? 11.062 4.470 3.584 1.00 98.56 204 GLU A N 1
ATOM 1649 C CA . GLU A 1 204 ? 10.928 5.801 4.165 1.00 98.56 204 GLU A CA 1
ATOM 1650 C C . GLU A 1 204 ? 10.335 6.743 3.113 1.00 98.56 204 GLU A C 1
ATOM 1652 O O . GLU A 1 204 ? 10.818 6.800 1.985 1.00 98.56 204 GLU A O 1
ATOM 1657 N N . GLU A 1 205 ? 9.280 7.470 3.470 1.00 97.69 205 GLU A N 1
ATOM 1658 C CA . GLU A 1 205 ? 8.595 8.428 2.592 1.00 97.69 205 GLU A CA 1
ATOM 1659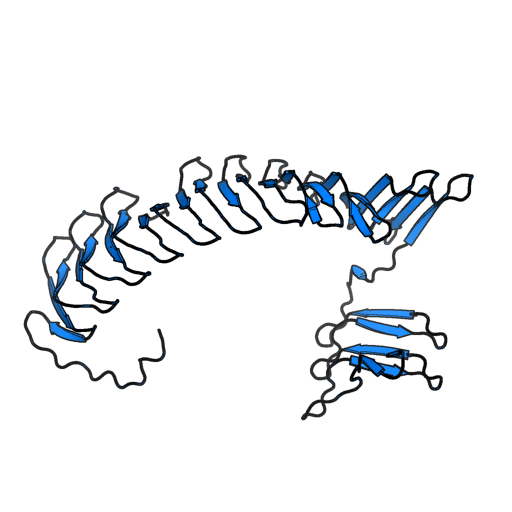 C C . GLU A 1 205 ? 8.161 9.647 3.403 1.00 97.69 205 GLU A C 1
ATOM 1661 O O . GLU A 1 205 ? 8.044 9.580 4.626 1.00 97.69 205 GLU A O 1
ATOM 1666 N N . ASN A 1 206 ? 7.880 10.756 2.728 1.00 97.69 206 ASN A N 1
ATOM 1667 C CA . ASN A 1 206 ? 7.348 11.959 3.355 1.00 97.69 206 ASN A CA 1
ATOM 1668 C C . ASN A 1 206 ? 5.968 12.296 2.797 1.00 97.69 206 ASN A C 1
ATOM 1670 O O . ASN A 1 206 ? 5.709 12.100 1.612 1.00 97.69 206 ASN A O 1
ATOM 1674 N N . TYR A 1 207 ? 5.093 12.801 3.667 1.00 97.75 207 TYR A N 1
ATOM 1675 C CA . TYR A 1 207 ? 3.723 13.168 3.324 1.00 97.75 207 TYR A CA 1
ATOM 1676 C C . TYR A 1 207 ? 3.408 14.610 3.702 1.00 97.75 207 TYR A C 1
ATOM 1678 O O . TYR A 1 207 ? 3.784 15.095 4.771 1.00 97.75 207 TYR A O 1
ATOM 1686 N N . ARG A 1 208 ? 2.609 15.267 2.866 1.00 97.75 208 ARG A N 1
ATOM 1687 C CA . ARG A 1 208 ? 2.001 16.564 3.136 1.00 97.75 208 ARG A CA 1
ATOM 1688 C C . ARG A 1 208 ? 0.530 16.511 2.752 1.00 97.75 208 ARG A C 1
ATOM 1690 O O . ARG A 1 208 ? 0.180 16.522 1.579 1.00 97.75 208 ARG A O 1
ATOM 1697 N N . ASN A 1 209 ? -0.348 16.525 3.755 1.00 95.88 209 ASN A N 1
ATOM 1698 C CA . ASN A 1 209 ? -1.804 16.490 3.563 1.00 95.88 209 ASN A CA 1
ATOM 1699 C C . ASN A 1 209 ? -2.280 15.287 2.722 1.00 95.88 209 ASN A C 1
ATOM 1701 O O . ASN A 1 209 ? -3.006 15.489 1.754 1.00 95.88 209 ASN A O 1
ATOM 1705 N N . ASP A 1 210 ? -1.891 14.069 3.109 1.00 96.31 210 ASP A N 1
ATOM 1706 C CA . ASP A 1 210 ? -2.202 12.803 2.410 1.00 96.31 210 ASP A CA 1
ATOM 1707 C C . ASP A 1 210 ? -1.462 12.550 1.090 1.00 96.31 210 ASP A C 1
ATOM 1709 O O . ASP A 1 210 ? -1.510 11.433 0.580 1.00 96.31 210 ASP A O 1
ATOM 1713 N N . LEU A 1 211 ? -0.736 13.533 0.554 1.00 97.25 211 LEU A N 1
ATOM 1714 C CA . LEU A 1 211 ? 0.060 13.377 -0.665 1.00 97.25 211 LEU A CA 1
ATOM 1715 C C . LEU A 1 211 ? 1.526 13.116 -0.330 1.00 97.25 211 LEU A C 1
ATOM 1717 O O . LEU A 1 211 ? 2.049 13.707 0.613 1.00 97.25 211 LEU A O 1
ATOM 1721 N N . GLN A 1 212 ? 2.191 12.267 -1.115 1.00 97.31 212 GLN A N 1
ATOM 1722 C CA . GLN A 1 212 ? 3.642 12.095 -1.035 1.00 97.31 212 GLN A CA 1
ATOM 1723 C C . GLN A 1 212 ? 4.330 13.412 -1.422 1.00 97.31 212 GLN A C 1
ATOM 1725 O O . GLN A 1 212 ? 4.019 14.001 -2.455 1.00 97.31 212 GLN A O 1
ATOM 1730 N N . ASP A 1 213 ? 5.232 13.895 -0.576 1.00 97.75 213 ASP A N 1
ATOM 1731 C CA . ASP A 1 213 ? 5.906 15.182 -0.753 1.00 97.75 213 ASP A CA 1
ATOM 1732 C C . ASP A 1 213 ? 7.281 15.130 -0.079 1.00 97.75 213 ASP A C 1
ATOM 1734 O O . ASP A 1 213 ? 7.383 15.098 1.149 1.00 97.75 213 ASP A O 1
ATOM 1738 N N . GLY A 1 214 ? 8.333 15.075 -0.891 1.00 97.44 214 GLY A N 1
ATOM 1739 C CA . GLY A 1 214 ? 9.724 14.909 -0.490 1.00 97.44 214 GLY A CA 1
ATOM 1740 C C . GLY A 1 214 ? 10.312 13.548 -0.869 1.00 97.44 214 GLY A C 1
ATOM 1741 O O . GLY A 1 214 ? 9.775 12.799 -1.689 1.00 97.44 214 GLY A O 1
ATOM 1742 N N . ALA A 1 215 ? 11.462 13.237 -0.270 1.00 97.38 215 ALA A N 1
ATOM 1743 C CA . ALA A 1 215 ? 12.232 12.042 -0.595 1.00 97.38 215 ALA A CA 1
ATOM 1744 C C . ALA A 1 215 ? 11.488 10.742 -0.243 1.00 97.38 215 ALA A C 1
ATOM 1746 O O . ALA A 1 215 ? 10.862 10.637 0.819 1.00 97.38 215 ALA A O 1
ATOM 1747 N N . MET A 1 216 ? 11.643 9.748 -1.117 1.00 97.62 216 MET A N 1
ATOM 1748 C CA . MET A 1 216 ? 11.233 8.359 -0.939 1.00 97.62 216 MET A CA 1
ATOM 1749 C C . MET A 1 216 ? 12.440 7.443 -1.134 1.00 97.62 216 MET A C 1
ATOM 1751 O O . MET A 1 216 ? 13.189 7.590 -2.101 1.00 97.62 216 MET A O 1
ATOM 1755 N N . VAL A 1 217 ? 12.621 6.491 -0.219 1.00 98.56 217 VAL A N 1
ATOM 1756 C CA . VAL A 1 217 ? 13.636 5.439 -0.317 1.00 98.56 217 VAL A CA 1
ATOM 1757 C C . VAL A 1 217 ? 13.024 4.106 0.089 1.00 98.56 217 VAL A C 1
ATOM 1759 O O . VAL A 1 217 ? 12.364 4.002 1.119 1.00 98.56 217 VAL A O 1
ATOM 1762 N N . GLU A 1 218 ? 13.268 3.075 -0.706 1.00 98.56 218 GLU A N 1
ATOM 1763 C CA . GLU A 1 218 ? 12.870 1.699 -0.440 1.00 98.56 218 GLU A CA 1
ATOM 1764 C C . GLU A 1 218 ? 14.093 0.792 -0.406 1.00 98.56 218 GLU A C 1
ATOM 1766 O O . GLU A 1 218 ? 15.032 0.937 -1.197 1.00 98.56 218 GLU A O 1
ATOM 1771 N N . TYR A 1 219 ? 14.060 -0.167 0.506 1.00 97.88 219 TYR A N 1
ATOM 1772 C CA . TYR A 1 219 ? 15.153 -1.069 0.804 1.00 97.88 219 TYR A CA 1
ATOM 1773 C C . TYR A 1 219 ? 14.672 -2.511 0.663 1.00 97.88 219 TYR A C 1
ATOM 1775 O O . TYR A 1 219 ? 13.541 -2.844 1.007 1.00 97.88 219 TYR A O 1
ATOM 1783 N N . SER A 1 220 ? 15.550 -3.391 0.200 1.00 96.12 220 SER A N 1
ATOM 1784 C CA . SER A 1 220 ? 15.416 -4.834 0.413 1.00 96.12 220 SER A CA 1
ATOM 1785 C C . SER A 1 220 ? 15.553 -5.176 1.901 1.00 96.12 220 SER A C 1
ATOM 1787 O O . SER A 1 220 ? 16.131 -4.404 2.667 1.00 96.12 220 SER A O 1
ATOM 1789 N N . ASP A 1 221 ? 15.119 -6.370 2.305 1.00 96.38 221 ASP A N 1
ATOM 1790 C CA . ASP A 1 221 ? 15.277 -6.829 3.694 1.00 96.38 221 ASP A CA 1
ATOM 1791 C C . ASP A 1 221 ? 16.757 -6.941 4.125 1.00 96.38 221 ASP A C 1
ATOM 1793 O O . ASP A 1 221 ? 17.091 -6.817 5.297 1.00 96.38 221 ASP A O 1
ATOM 1797 N N . ALA A 1 222 ? 17.688 -7.078 3.176 1.00 95.94 222 ALA A N 1
ATOM 1798 C CA . ALA A 1 222 ? 19.129 -7.037 3.444 1.00 95.94 222 ALA A CA 1
ATOM 1799 C C . ALA A 1 222 ? 19.688 -5.607 3.643 1.00 95.94 222 ALA A C 1
ATOM 1801 O O . ALA A 1 222 ? 20.891 -5.437 3.828 1.00 95.94 222 ALA A O 1
ATOM 1802 N N . GLY A 1 223 ? 18.849 -4.568 3.554 1.00 95.00 223 GLY A N 1
ATOM 1803 C CA . GLY A 1 223 ? 19.234 -3.161 3.716 1.00 95.00 223 GLY A CA 1
ATOM 1804 C C . GLY A 1 223 ? 19.788 -2.489 2.454 1.00 95.00 223 GLY A C 1
ATOM 1805 O O . GLY A 1 223 ? 20.165 -1.319 2.493 1.00 95.00 223 GLY A O 1
ATOM 1806 N N . LYS A 1 224 ? 19.830 -3.189 1.314 1.00 95.31 224 LYS A N 1
ATOM 1807 C CA . LYS A 1 224 ? 20.202 -2.586 0.025 1.00 95.31 224 LYS A CA 1
ATOM 1808 C C . LYS A 1 224 ? 19.071 -1.693 -0.485 1.00 95.31 224 LYS A C 1
ATOM 1810 O O . LYS A 1 224 ? 17.941 -2.168 -0.556 1.00 95.31 224 LYS A O 1
ATOM 1815 N N . ILE A 1 225 ? 19.382 -0.457 -0.879 1.00 96.62 225 ILE A N 1
ATOM 1816 C CA . ILE A 1 225 ? 18.433 0.454 -1.540 1.00 96.62 225 ILE A CA 1
ATOM 1817 C C . ILE A 1 225 ? 18.034 -0.143 -2.889 1.00 96.62 225 ILE A C 1
ATOM 1819 O O . ILE A 1 225 ? 18.901 -0.406 -3.720 1.00 96.62 225 ILE A O 1
ATOM 1823 N N . ILE A 1 226 ? 16.734 -0.330 -3.093 1.00 97.31 226 ILE A N 1
ATOM 1824 C CA . ILE A 1 226 ? 16.155 -0.829 -4.347 1.00 97.31 226 ILE A CA 1
ATOM 1825 C C . ILE A 1 226 ? 15.351 0.243 -5.072 1.00 97.31 226 ILE A C 1
ATOM 1827 O O . ILE A 1 226 ? 15.246 0.182 -6.286 1.00 97.31 226 ILE A O 1
ATOM 1831 N N . THR A 1 227 ? 14.861 1.266 -4.374 1.00 98.25 227 THR A N 1
ATOM 1832 C CA . THR A 1 227 ? 14.179 2.399 -5.008 1.00 98.25 227 THR A CA 1
ATOM 1833 C C . THR A 1 227 ? 14.568 3.679 -4.291 1.00 98.25 227 THR A C 1
ATOM 1835 O O . THR A 1 227 ? 14.648 3.702 -3.064 1.00 98.25 227 THR A O 1
ATOM 1838 N N . LYS A 1 228 ? 14.801 4.760 -5.031 1.00 98.56 228 LYS A N 1
ATOM 1839 C CA . LYS A 1 228 ? 14.867 6.106 -4.457 1.00 98.56 228 LYS A CA 1
ATOM 1840 C C . LYS A 1 228 ? 14.430 7.158 -5.463 1.00 98.56 228 LYS A C 1
ATOM 1842 O O . LYS A 1 228 ? 14.671 7.007 -6.663 1.00 98.56 228 LYS A O 1
ATOM 1847 N N . GLY A 1 229 ? 13.859 8.233 -4.947 1.00 98.38 229 GLY A N 1
ATOM 1848 C CA . GLY A 1 229 ? 13.501 9.412 -5.716 1.00 98.38 229 GLY A CA 1
ATOM 1849 C C . GLY A 1 229 ? 12.777 10.436 -4.858 1.00 98.38 229 GLY A C 1
ATOM 1850 O O . GLY A 1 229 ? 12.837 10.385 -3.627 1.00 98.38 229 GLY A O 1
ATOM 1851 N N . GLU A 1 230 ? 12.099 11.364 -5.513 1.00 98.25 230 GLU A N 1
ATOM 1852 C CA . GLU A 1 230 ? 11.366 12.443 -4.863 1.00 98.25 230 GLU A CA 1
ATOM 1853 C C . GLU A 1 230 ? 9.953 12.552 -5.433 1.00 98.25 230 GLU A C 1
ATOM 1855 O O . GLU A 1 230 ? 9.724 12.329 -6.626 1.00 98.25 230 GLU A O 1
ATOM 1860 N N . TYR A 1 231 ? 9.011 12.878 -4.551 1.00 98.31 231 TYR A N 1
ATOM 1861 C CA . TYR A 1 231 ? 7.652 13.249 -4.911 1.00 98.31 231 TYR A CA 1
ATOM 1862 C C . TYR A 1 231 ? 7.422 14.735 -4.644 1.00 98.31 231 TYR A C 1
ATOM 1864 O O . TYR A 1 231 ? 7.855 15.252 -3.617 1.00 98.31 231 TYR A O 1
ATOM 1872 N N . ILE A 1 232 ? 6.680 15.405 -5.519 1.00 97.75 232 ILE A N 1
ATOM 1873 C CA . ILE A 1 232 ? 6.126 16.739 -5.275 1.00 97.75 232 ILE A CA 1
ATOM 1874 C C . ILE A 1 232 ? 4.622 16.662 -5.517 1.00 97.75 232 ILE A C 1
ATOM 1876 O O . ILE A 1 232 ? 4.186 16.289 -6.606 1.00 97.75 232 ILE A O 1
ATOM 1880 N N . ASP A 1 233 ? 3.827 16.979 -4.491 1.00 96.00 233 ASP A N 1
ATOM 1881 C CA . ASP A 1 233 ? 2.357 16.915 -4.542 1.00 96.00 233 ASP A CA 1
ATOM 1882 C C . ASP A 1 233 ? 1.814 15.590 -5.124 1.00 96.00 233 ASP A C 1
ATOM 1884 O O . ASP A 1 233 ? 0.870 15.561 -5.917 1.00 96.00 233 ASP A O 1
ATOM 1888 N N . GLY A 1 234 ? 2.419 14.473 -4.715 1.00 97.06 234 GLY A N 1
ATOM 1889 C CA . GLY A 1 234 ? 2.023 13.118 -5.094 1.00 97.06 234 GLY A CA 1
ATOM 1890 C C . GLY A 1 234 ? 2.559 1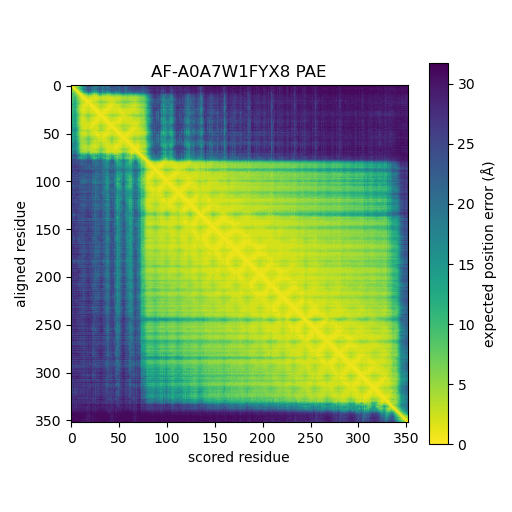2.621 -6.437 1.00 97.06 234 GLY A C 1
ATOM 1891 O O . GLY A 1 234 ? 2.271 11.482 -6.788 1.00 97.06 234 GLY A O 1
ATOM 1892 N N . GLN A 1 235 ? 3.337 13.424 -7.166 1.00 98.12 235 GLN A N 1
ATOM 1893 C CA . GLN A 1 235 ? 3.897 13.055 -8.471 1.00 98.12 235 GLN A CA 1
ATOM 1894 C C . GLN A 1 235 ? 5.411 12.892 -8.382 1.00 98.12 235 GLN A C 1
ATOM 1896 O O . GLN A 1 235 ? 6.080 13.673 -7.705 1.00 98.12 235 GLN A O 1
ATOM 1901 N N . LYS A 1 236 ? 5.967 11.896 -9.073 1.00 98.06 236 LYS A N 1
ATOM 1902 C CA . LYS A 1 236 ? 7.413 11.704 -9.187 1.00 98.06 236 LYS A CA 1
ATOM 1903 C C . LYS A 1 236 ? 8.045 12.909 -9.865 1.00 98.06 236 LYS A C 1
ATOM 1905 O O . LYS A 1 236 ? 7.636 13.294 -10.962 1.00 98.06 236 LYS A O 1
ATOM 1910 N N . GLU A 1 237 ? 9.094 13.422 -9.243 1.00 98.44 237 GLU A N 1
ATOM 1911 C CA . GLU A 1 237 ? 9.872 14.548 -9.739 1.00 98.44 237 GLU A CA 1
ATOM 1912 C C . GLU A 1 237 ? 11.371 14.264 -9.577 1.00 98.44 237 GLU A C 1
ATOM 1914 O O . GLU A 1 237 ? 11.795 13.540 -8.672 1.00 98.44 237 GLU A O 1
ATOM 1919 N N . GLY A 1 238 ? 12.183 14.834 -10.464 1.00 98.12 238 GLY A N 1
ATOM 1920 C CA . GLY A 1 238 ? 13.635 14.797 -10.364 1.00 98.12 238 GLY A CA 1
ATOM 1921 C C . GLY A 1 238 ? 14.224 13.406 -10.578 1.00 98.12 238 GLY A C 1
ATOM 1922 O O . GLY A 1 238 ? 13.649 12.561 -11.263 1.00 98.12 238 GLY A O 1
ATOM 1923 N N . ALA A 1 239 ? 15.413 13.180 -10.018 1.00 98.38 239 ALA A N 1
ATOM 1924 C CA . ALA A 1 239 ? 16.176 11.958 -10.232 1.00 98.38 239 ALA A CA 1
ATOM 1925 C C . ALA A 1 239 ? 15.555 10.757 -9.507 1.00 98.38 239 ALA A C 1
ATOM 1927 O O . ALA A 1 239 ? 15.307 10.791 -8.302 1.00 98.38 239 ALA A O 1
ATOM 1928 N N . TRP A 1 240 ? 15.395 9.662 -10.240 1.00 98.56 240 TRP A N 1
ATOM 1929 C CA . TRP A 1 240 ? 14.891 8.391 -9.749 1.00 98.56 240 TRP A CA 1
ATOM 1930 C C . TRP A 1 240 ? 15.851 7.262 -10.093 1.00 98.56 240 TRP A C 1
ATOM 1932 O O . TRP A 1 240 ? 16.474 7.252 -11.155 1.00 98.56 240 TRP A O 1
ATOM 1942 N N . SER A 1 241 ? 15.940 6.283 -9.198 1.00 98.25 241 SER A N 1
ATOM 1943 C CA . SER A 1 241 ? 16.600 5.013 -9.482 1.00 98.25 241 SER A CA 1
ATOM 1944 C C . SER A 1 241 ? 15.814 3.851 -8.898 1.00 98.25 241 SER A C 1
ATOM 1946 O O . SER A 1 241 ? 15.360 3.934 -7.755 1.00 98.25 241 SER A O 1
ATOM 1948 N N . LEU A 1 242 ? 15.720 2.769 -9.658 1.00 97.06 242 LEU A N 1
ATOM 1949 C CA . LEU A 1 242 ? 15.068 1.520 -9.288 1.00 97.06 242 LEU A CA 1
ATOM 1950 C C . LEU A 1 242 ? 16.008 0.356 -9.613 1.00 97.06 242 LEU A C 1
ATOM 1952 O O . LEU A 1 242 ? 16.651 0.345 -10.658 1.00 97.06 242 LEU A O 1
ATOM 1956 N N . GLU A 1 243 ? 16.072 -0.638 -8.743 1.00 95.62 243 GLU A N 1
ATOM 1957 C CA . GLU A 1 243 ? 16.809 -1.875 -8.944 1.00 95.62 243 GLU A CA 1
ATOM 1958 C C . GLU A 1 243 ? 15.878 -3.075 -8.754 1.00 95.62 243 GLU A C 1
ATOM 1960 O O . GLU A 1 243 ? 15.391 -3.346 -7.657 1.00 95.62 243 GLU A O 1
ATOM 1965 N N . LEU A 1 244 ? 15.635 -3.787 -9.853 1.00 90.50 244 LEU A N 1
ATOM 1966 C CA . LEU A 1 244 ? 14.905 -5.050 -9.903 1.00 90.50 244 LEU A CA 1
ATOM 1967 C C . LEU A 1 244 ? 15.893 -6.217 -10.017 1.00 90.50 244 LEU A C 1
ATOM 1969 O O . LEU A 1 244 ? 17.105 -6.023 -10.052 1.00 90.50 244 LEU A O 1
ATOM 1973 N N . ALA A 1 245 ? 15.390 -7.450 -10.076 1.00 89.31 245 ALA A N 1
ATOM 1974 C CA . ALA A 1 245 ? 16.244 -8.636 -10.125 1.00 89.31 245 ALA A CA 1
ATOM 1975 C C . ALA A 1 245 ? 17.161 -8.676 -11.365 1.00 89.31 245 ALA A C 1
ATOM 1977 O O . ALA A 1 245 ? 18.318 -9.075 -11.248 1.00 89.31 245 ALA A O 1
ATOM 1978 N N . ASP A 1 246 ? 16.671 -8.260 -12.538 1.00 89.88 246 ASP A N 1
ATOM 1979 C CA . ASP A 1 246 ? 17.356 -8.398 -13.833 1.00 89.88 246 ASP A CA 1
ATOM 1980 C C . ASP A 1 246 ? 17.901 -7.077 -14.412 1.00 89.88 246 ASP A C 1
ATOM 1982 O O . ASP A 1 246 ? 18.706 -7.094 -15.351 1.00 89.88 246 ASP A O 1
ATOM 1986 N N . TYR A 1 247 ? 17.479 -5.922 -13.889 1.00 92.69 247 TYR A N 1
ATOM 1987 C CA . TYR A 1 247 ? 18.060 -4.631 -14.257 1.00 92.69 247 TYR A CA 1
ATOM 1988 C C . TYR A 1 247 ? 17.927 -3.556 -13.181 1.00 92.69 247 TYR A C 1
ATOM 1990 O O . TYR A 1 247 ? 17.021 -3.563 -12.351 1.00 92.69 247 TYR A O 1
ATOM 1998 N N . ARG A 1 248 ? 18.828 -2.576 -13.270 1.00 97.06 248 ARG A N 1
ATOM 1999 C CA . ARG A 1 248 ? 18.734 -1.282 -12.593 1.00 97.06 248 ARG A CA 1
ATOM 2000 C C . ARG A 1 248 ? 18.374 -0.211 -13.610 1.00 97.06 248 ARG A C 1
ATOM 2002 O O . ARG A 1 248 ? 18.982 -0.182 -14.675 1.00 97.06 248 ARG A O 1
ATOM 2009 N N . GLU A 1 249 ? 17.453 0.683 -13.293 1.00 97.50 249 GLU A N 1
ATOM 2010 C CA . GLU A 1 249 ? 17.157 1.875 -14.086 1.00 97.50 249 GLU A CA 1
ATOM 2011 C C . GLU A 1 249 ? 17.417 3.158 -13.298 1.00 97.50 249 GLU A C 1
ATOM 2013 O O . GLU A 1 249 ? 17.227 3.213 -12.084 1.00 97.50 249 GLU A O 1
ATOM 2018 N N . GLU A 1 250 ? 17.866 4.187 -14.006 1.00 98.44 250 GLU A N 1
ATOM 2019 C CA . GLU A 1 250 ? 18.024 5.542 -13.496 1.00 98.44 250 GLU A CA 1
ATOM 2020 C C . GLU A 1 250 ? 17.604 6.556 -14.564 1.00 98.44 250 GLU A C 1
ATOM 2022 O O . GLU A 1 250 ? 17.805 6.344 -15.764 1.00 98.44 250 GLU A O 1
ATOM 2027 N N . GLY A 1 251 ? 17.020 7.663 -14.127 1.00 98.31 251 GLY A N 1
ATOM 2028 C CA . GLY A 1 251 ? 16.572 8.739 -15.004 1.00 98.31 251 GLY A CA 1
ATOM 2029 C C . GLY A 1 251 ? 15.885 9.838 -14.210 1.00 98.31 251 GLY A C 1
ATOM 2030 O O . GLY A 1 251 ? 15.932 9.834 -12.980 1.00 98.31 251 GLY A O 1
ATOM 2031 N N . SER A 1 252 ? 15.257 10.784 -14.904 1.00 98.31 252 SER A N 1
ATOM 2032 C CA . SER A 1 252 ? 14.470 11.836 -14.261 1.00 98.31 252 SER A CA 1
ATOM 2033 C C . SER A 1 252 ? 12.990 11.700 -14.591 1.00 98.31 252 SER A C 1
ATOM 2035 O O . SER A 1 252 ? 12.618 11.284 -15.693 1.00 98.31 252 SER A O 1
ATOM 2037 N N . TYR A 1 253 ? 12.149 12.064 -13.630 1.00 98.50 253 TYR A N 1
ATOM 2038 C CA . TYR A 1 253 ? 10.730 12.304 -13.843 1.00 98.50 253 TYR A CA 1
ATOM 2039 C C . TYR A 1 253 ? 10.421 13.797 -13.763 1.00 98.50 253 TYR A C 1
ATOM 2041 O O . TYR A 1 253 ? 11.109 14.553 -13.076 1.00 98.50 253 TYR A O 1
ATOM 2049 N N . LYS A 1 254 ? 9.361 14.192 -14.460 1.00 98.25 254 LYS A N 1
ATOM 2050 C CA . LYS A 1 254 ? 8.694 15.481 -14.338 1.00 98.25 254 LYS A CA 1
ATOM 2051 C C . LYS A 1 254 ? 7.197 15.218 -14.340 1.00 98.25 254 LYS A C 1
ATOM 2053 O O . LYS A 1 254 ? 6.681 14.740 -15.352 1.00 98.25 254 LYS A O 1
ATOM 2058 N N . ALA A 1 255 ? 6.511 15.490 -13.234 1.00 96.81 255 ALA A N 1
ATOM 2059 C CA . ALA A 1 255 ? 5.077 15.218 -13.098 1.00 96.81 255 ALA A CA 1
ATOM 2060 C C . ALA A 1 255 ? 4.695 13.780 -13.539 1.00 96.81 255 ALA A C 1
ATOM 2062 O O . ALA A 1 255 ? 3.916 13.589 -14.475 1.00 96.81 255 ALA A O 1
ATOM 2063 N N . ASP A 1 256 ? 5.329 12.769 -12.925 1.00 97.94 256 ASP A N 1
ATOM 2064 C CA . ASP A 1 256 ? 5.175 11.326 -13.221 1.00 97.94 256 ASP A CA 1
ATOM 2065 C C . ASP A 1 256 ? 5.628 10.851 -14.610 1.00 97.94 256 ASP A C 1
ATOM 2067 O O . ASP A 1 256 ? 5.624 9.650 -14.901 1.00 97.94 256 ASP A O 1
ATOM 2071 N N . LYS A 1 257 ? 6.090 11.753 -15.474 1.00 98.31 257 LYS A N 1
ATOM 2072 C CA . LYS A 1 257 ? 6.522 11.422 -16.832 1.00 98.31 257 LYS A CA 1
ATOM 2073 C C . LYS A 1 257 ? 8.036 11.345 -16.920 1.00 98.31 257 LYS A C 1
ATOM 2075 O O . LYS A 1 257 ? 8.730 12.219 -16.411 1.00 98.31 257 LYS A O 1
ATOM 2080 N N . ARG A 1 258 ? 8.556 10.306 -17.583 1.00 97.69 258 ARG A N 1
ATOM 2081 C CA . ARG A 1 258 ? 9.991 10.193 -17.886 1.00 97.69 258 ARG A CA 1
ATOM 2082 C C . ARG A 1 258 ? 10.435 11.425 -18.674 1.00 97.69 258 ARG A C 1
ATOM 2084 O O . ARG A 1 258 ? 9.854 11.720 -19.717 1.00 97.69 258 ARG A O 1
ATOM 2091 N N . ASP A 1 259 ? 11.458 12.110 -18.189 1.00 97.88 259 ASP A N 1
ATOM 2092 C CA . ASP A 1 259 ? 11.993 13.318 -18.807 1.00 97.88 259 ASP A CA 1
ATOM 2093 C C . ASP A 1 259 ? 13.524 13.263 -18.834 1.00 97.88 259 ASP A C 1
ATOM 2095 O O . ASP A 1 259 ? 14.172 12.858 -17.867 1.00 97.88 259 ASP A O 1
ATOM 2099 N N . GLY A 1 260 ? 14.108 13.630 -19.971 1.00 96.88 260 GLY A N 1
ATOM 2100 C CA . GLY A 1 260 ? 15.547 13.574 -20.191 1.00 96.88 260 GLY A CA 1
ATOM 2101 C C . GLY A 1 260 ? 16.080 12.168 -20.478 1.00 96.88 260 GLY A C 1
ATOM 2102 O O . GLY A 1 260 ? 15.392 11.309 -21.030 1.00 96.88 260 GLY A O 1
ATOM 2103 N N . GLU A 1 261 ? 17.358 11.964 -20.165 1.00 98.00 261 GLU A N 1
ATOM 2104 C CA . GLU A 1 261 ? 18.067 10.709 -20.421 1.00 98.00 261 GLU A CA 1
ATOM 2105 C C . GLU A 1 261 ? 17.718 9.651 -19.371 1.00 98.00 261 GLU A C 1
ATOM 2107 O O . GLU A 1 261 ? 17.802 9.884 -18.165 1.00 98.00 261 GLU A O 1
ATOM 2112 N N . TRP A 1 262 ? 17.388 8.461 -19.854 1.00 98.44 262 TRP A N 1
ATOM 2113 C CA . TRP A 1 262 ? 17.118 7.268 -19.070 1.00 98.44 262 TRP A CA 1
ATOM 2114 C C . TRP A 1 262 ? 18.135 6.194 -19.403 1.00 98.44 262 TRP A C 1
ATOM 2116 O O . TRP A 1 262 ? 18.410 5.934 -20.574 1.00 98.44 262 TRP A O 1
ATOM 2126 N N . LYS A 1 263 ? 18.670 5.541 -18.373 1.00 98.56 263 LYS A N 1
ATOM 2127 C CA . LYS A 1 263 ? 19.649 4.464 -18.510 1.00 98.56 263 LYS A CA 1
ATOM 2128 C C . LYS A 1 263 ? 19.192 3.242 -17.751 1.00 98.56 263 LYS A C 1
ATOM 2130 O O . LYS A 1 263 ? 18.802 3.340 -16.592 1.00 98.56 263 LYS A O 1
ATOM 2135 N N . HIS A 1 264 ? 19.279 2.082 -18.388 1.00 98.06 264 HIS A N 1
ATOM 2136 C CA . HIS A 1 264 ? 19.107 0.802 -17.715 1.00 98.06 264 HIS A CA 1
ATOM 2137 C C . HIS A 1 264 ? 20.420 0.020 -17.773 1.00 98.06 264 HIS A C 1
ATOM 2139 O O . HIS A 1 264 ? 21.139 0.088 -18.770 1.00 98.06 264 HIS A O 1
ATOM 2145 N N . PHE A 1 265 ? 20.708 -0.763 -16.743 1.00 98.31 265 PHE A N 1
ATOM 2146 C CA . PHE A 1 265 ? 21.917 -1.569 -16.591 1.00 98.31 265 PHE A CA 1
ATOM 2147 C C . PHE A 1 265 ? 21.539 -3.001 -16.239 1.00 98.31 265 PHE A C 1
ATOM 2149 O O . PHE A 1 265 ? 20.582 -3.213 -15.498 1.00 98.31 265 PHE A O 1
ATOM 2156 N N . TYR A 1 266 ? 22.296 -3.978 -16.726 1.00 97.00 266 TYR A N 1
ATOM 2157 C CA . TYR A 1 266 ? 22.155 -5.356 -16.268 1.00 97.00 266 TYR A CA 1
ATOM 2158 C C . TYR A 1 266 ? 22.674 -5.496 -14.829 1.00 97.00 266 TYR A C 1
ATOM 2160 O O . TYR A 1 266 ? 23.734 -4.964 -14.501 1.00 97.00 266 TYR A O 1
ATOM 2168 N N . THR A 1 267 ? 21.943 -6.193 -13.958 1.00 94.12 267 THR A N 1
ATOM 2169 C CA . THR A 1 267 ? 22.337 -6.378 -12.545 1.00 94.12 267 THR A CA 1
ATOM 2170 C C . THR A 1 267 ? 23.471 -7.381 -12.352 1.00 94.12 267 THR A C 1
ATOM 2172 O O . THR A 1 267 ? 24.215 -7.271 -11.381 1.00 94.12 267 THR A O 1
ATOM 2175 N N . ASP A 1 268 ? 23.633 -8.334 -13.270 1.00 94.62 268 ASP A N 1
ATOM 2176 C CA . ASP A 1 268 ? 24.648 -9.393 -13.217 1.00 94.62 268 ASP A CA 1
ATOM 2177 C C . ASP A 1 268 ? 26.079 -8.870 -13.441 1.00 94.62 268 ASP A C 1
ATOM 2179 O O . ASP A 1 268 ? 27.027 -9.361 -12.832 1.00 94.62 268 ASP A O 1
ATOM 2183 N N . ASN A 1 269 ? 26.242 -7.873 -14.313 1.00 94.81 269 ASN A N 1
ATOM 2184 C CA . ASN A 1 269 ? 27.545 -7.380 -14.758 1.00 94.81 269 ASN A CA 1
ATOM 2185 C C . ASN A 1 269 ? 27.671 -5.846 -14.772 1.00 94.81 269 ASN A C 1
ATOM 2187 O O . ASN A 1 269 ? 28.752 -5.324 -15.050 1.00 94.81 269 ASN A O 1
ATOM 2191 N N . GLY A 1 270 ? 26.590 -5.113 -14.489 1.00 95.31 270 GLY A N 1
ATOM 2192 C CA . GLY A 1 270 ? 26.573 -3.650 -14.408 1.00 95.31 270 GLY A CA 1
ATOM 2193 C C . GLY A 1 270 ? 26.688 -2.916 -15.747 1.00 95.31 270 GLY A C 1
ATOM 2194 O O . GLY A 1 270 ? 26.747 -1.685 -15.754 1.00 95.31 270 GLY A O 1
ATOM 2195 N N . LYS A 1 271 ? 26.738 -3.622 -16.882 1.00 97.25 271 LYS A N 1
ATOM 2196 C CA . LYS A 1 271 ? 26.854 -2.998 -18.205 1.00 97.25 271 LYS A CA 1
ATOM 2197 C C . LYS A 1 271 ? 25.547 -2.335 -18.607 1.00 97.25 271 LYS A C 1
ATOM 2199 O O . LYS A 1 271 ? 24.459 -2.758 -18.215 1.00 97.25 271 LYS A O 1
ATOM 2204 N N . LEU A 1 272 ? 25.674 -1.293 -19.424 1.00 97.88 272 LEU A N 1
ATOM 2205 C CA . LEU A 1 272 ? 24.540 -0.593 -20.010 1.00 97.88 272 LEU A CA 1
ATOM 2206 C C . LEU A 1 272 ? 23.690 -1.597 -20.797 1.00 97.88 272 LEU A C 1
ATOM 2208 O O . LEU A 1 272 ? 24.212 -2.356 -21.605 1.00 97.88 272 LEU A O 1
ATOM 2212 N N . ARG A 1 273 ? 22.390 -1.613 -20.520 1.00 97.94 273 ARG A N 1
ATOM 2213 C CA . ARG A 1 273 ? 21.350 -2.395 -21.202 1.00 97.94 273 ARG A CA 1
ATOM 2214 C C . ARG A 1 273 ? 20.573 -1.514 -22.170 1.00 97.94 273 ARG A C 1
ATOM 2216 O O . ARG A 1 273 ? 20.161 -1.970 -23.236 1.00 97.94 273 ARG A O 1
ATOM 2223 N N . PHE A 1 274 ? 20.387 -0.252 -21.796 1.00 98.19 274 PHE A N 1
ATOM 2224 C CA . PHE A 1 274 ? 19.629 0.733 -22.550 1.00 98.19 274 PHE A CA 1
ATOM 2225 C C . PHE A 1 274 ? 20.073 2.153 -22.185 1.00 98.19 274 PHE A C 1
ATOM 2227 O O . PHE A 1 274 ? 20.352 2.417 -21.017 1.00 98.19 274 PHE A O 1
ATOM 2234 N N . SER A 1 275 ? 20.098 3.055 -23.164 1.00 98.12 275 SER A N 1
ATOM 2235 C CA . SER A 1 275 ? 20.148 4.504 -22.959 1.00 98.12 275 SER A CA 1
ATOM 2236 C C . SER A 1 275 ? 19.202 5.177 -23.938 1.00 98.12 275 SER A C 1
ATOM 2238 O O . SER A 1 275 ? 19.188 4.820 -25.118 1.00 98.12 275 SER A O 1
ATOM 2240 N N . GLY A 1 276 ? 18.437 6.155 -23.474 1.00 98.06 276 GLY A N 1
ATOM 2241 C CA . GLY A 1 276 ? 17.438 6.785 -24.315 1.00 98.06 276 GLY A CA 1
ATOM 2242 C C . GLY A 1 276 ? 16.875 8.071 -23.755 1.00 98.06 276 GLY A C 1
ATOM 2243 O O . GLY A 1 276 ? 16.719 8.210 -22.545 1.00 98.06 276 GLY A O 1
ATOM 2244 N N . LYS A 1 277 ? 16.510 8.984 -24.652 1.00 97.75 277 LYS A N 1
ATOM 2245 C CA . LYS A 1 277 ? 15.906 10.261 -24.281 1.00 97.75 277 LYS A CA 1
ATOM 2246 C C . LYS A 1 277 ? 14.378 10.216 -24.333 1.00 97.75 277 LYS A C 1
ATOM 2248 O O . LYS A 1 277 ? 13.792 9.654 -25.262 1.00 97.75 277 LYS A O 1
ATOM 2253 N N . PHE A 1 278 ? 13.754 10.827 -23.331 1.00 97.81 278 PHE A N 1
ATOM 2254 C CA . PHE A 1 278 ? 12.311 10.979 -23.190 1.00 97.81 278 PHE A CA 1
ATOM 2255 C C . PHE A 1 278 ? 11.947 12.452 -22.992 1.00 97.81 278 PHE A C 1
ATOM 2257 O O . PHE A 1 278 ? 12.702 13.209 -22.379 1.00 97.81 278 PHE A O 1
ATOM 2264 N N . ILE A 1 279 ? 10.790 12.853 -23.511 1.00 97.56 279 ILE A N 1
ATOM 2265 C CA . ILE A 1 279 ? 10.170 14.159 -23.274 1.00 97.56 279 ILE A CA 1
ATOM 2266 C C . ILE A 1 279 ? 8.709 13.893 -22.930 1.00 97.56 279 ILE A C 1
ATOM 2268 O O . ILE A 1 279 ? 7.998 13.259 -23.709 1.00 97.56 279 ILE A O 1
ATOM 2272 N N . ASP A 1 280 ? 8.268 14.337 -21.752 1.00 95.62 280 ASP A N 1
ATOM 2273 C CA . ASP A 1 280 ? 6.899 14.122 -21.260 1.00 95.62 280 ASP A CA 1
ATOM 2274 C C . ASP A 1 280 ? 6.436 12.650 -21.353 1.00 95.62 280 ASP A C 1
ATOM 2276 O O . ASP A 1 280 ? 5.278 12.347 -21.653 1.00 95.62 280 ASP A O 1
ATOM 2280 N N . GLY A 1 281 ? 7.346 11.715 -21.065 1.00 96.44 281 GLY A N 1
ATOM 2281 C CA . GLY A 1 281 ? 7.082 10.275 -21.056 1.00 96.44 281 GLY A CA 1
ATOM 2282 C C . GLY A 1 281 ? 7.145 9.618 -22.434 1.00 96.44 281 GLY A C 1
ATOM 2283 O O . GLY A 1 281 ? 7.063 8.394 -22.528 1.00 96.44 281 GLY A O 1
ATOM 2284 N N . VAL A 1 282 ? 7.333 10.403 -23.492 1.00 97.50 282 VAL A N 1
ATOM 2285 C CA . VAL A 1 282 ? 7.392 9.930 -24.873 1.00 97.50 282 VAL A CA 1
ATOM 2286 C C . VAL A 1 282 ? 8.856 9.816 -25.312 1.00 97.50 282 VAL A C 1
ATOM 2288 O O . VAL A 1 282 ? 9.622 10.754 -25.089 1.00 97.50 282 VAL A O 1
ATOM 2291 N N . PRO A 1 283 ? 9.283 8.702 -25.938 1.00 97.06 283 PRO A N 1
ATOM 2292 C CA . PRO A 1 283 ? 10.613 8.607 -26.531 1.00 97.06 283 PRO A CA 1
ATOM 2293 C C . PRO A 1 283 ? 10.841 9.722 -27.560 1.00 97.06 283 PRO A C 1
ATOM 2295 O O . PRO A 1 283 ? 10.090 9.848 -28.529 1.00 97.06 283 PRO A O 1
ATOM 2298 N N . ASP A 1 284 ? 11.893 10.515 -27.379 1.00 96.38 284 ASP A N 1
ATOM 2299 C CA . ASP A 1 284 ? 12.258 11.586 -28.306 1.00 96.38 284 ASP A CA 1
ATOM 2300 C C . ASP A 1 284 ? 13.772 11.790 -28.302 1.00 96.38 284 ASP A C 1
ATOM 2302 O O . ASP A 1 284 ? 14.363 12.185 -27.299 1.00 96.38 284 ASP A O 1
ATOM 2306 N N . GLY A 1 285 ? 14.410 11.492 -29.431 1.00 95.06 285 GLY A N 1
ATOM 2307 C CA . GLY A 1 285 ? 15.859 11.437 -29.554 1.00 95.06 285 GLY A CA 1
ATOM 2308 C C . GLY A 1 285 ? 16.392 10.015 -29.700 1.00 95.06 285 GLY A C 1
ATOM 2309 O O . GLY A 1 285 ? 15.657 9.070 -30.003 1.00 95.06 285 GLY A O 1
ATOM 2310 N N . SER A 1 286 ? 17.711 9.895 -29.568 1.00 95.56 286 SER A N 1
ATOM 2311 C CA . SER A 1 286 ? 18.433 8.644 -29.779 1.00 95.56 286 SER A CA 1
ATOM 2312 C C . SER A 1 286 ? 18.069 7.603 -28.723 1.00 95.56 286 SER A C 1
ATOM 2314 O O . SER A 1 286 ? 17.886 7.928 -27.552 1.00 95.56 286 SER A O 1
ATOM 2316 N N . GLN A 1 287 ? 17.994 6.349 -29.152 1.00 97.94 287 GLN A N 1
ATOM 2317 C CA . GLN A 1 287 ? 17.786 5.176 -28.316 1.00 97.94 287 GLN A CA 1
ATOM 2318 C C . GLN A 1 287 ? 18.859 4.157 -28.654 1.00 97.94 287 GLN A C 1
ATOM 2320 O O . GLN A 1 287 ? 19.079 3.859 -29.827 1.00 97.94 287 GLN A O 1
ATOM 2325 N N . GLN A 1 288 ? 19.495 3.606 -27.633 1.00 98.38 288 GLN A N 1
ATOM 2326 C CA . GLN A 1 288 ? 20.553 2.619 -27.766 1.00 98.38 288 GLN A CA 1
ATOM 2327 C C . GLN A 1 288 ? 20.257 1.452 -26.837 1.00 98.38 288 GLN A C 1
ATOM 2329 O O . GLN A 1 288 ? 19.971 1.635 -25.656 1.00 98.38 288 GLN A O 1
ATOM 2334 N N . PHE A 1 289 ? 20.334 0.243 -27.373 1.00 98.31 289 PHE A N 1
ATOM 2335 C CA . PHE A 1 289 ? 20.138 -1.005 -26.651 1.00 98.31 289 PHE A CA 1
ATOM 2336 C C . PHE A 1 289 ? 21.394 -1.844 -26.787 1.00 98.31 289 PHE A C 1
ATOM 2338 O O . PHE A 1 289 ? 22.000 -1.873 -27.856 1.00 98.31 289 PHE A O 1
ATOM 2345 N N . TYR A 1 290 ? 21.741 -2.578 -25.739 1.00 98.31 290 TYR A N 1
ATOM 2346 C CA . TYR A 1 290 ? 22.982 -3.343 -25.675 1.00 98.31 290 TYR A CA 1
ATOM 2347 C C . TYR A 1 290 ? 22.715 -4.756 -25.161 1.00 98.31 290 TYR A C 1
ATOM 2349 O O . TYR A 1 290 ? 21.826 -4.967 -24.333 1.00 98.31 290 TYR A O 1
ATOM 2357 N N . TYR A 1 291 ? 23.492 -5.727 -25.628 1.00 97.56 291 TYR A N 1
ATOM 2358 C CA . TYR A 1 291 ? 23.519 -7.084 -25.081 1.00 97.56 291 TYR A CA 1
ATOM 2359 C C . TYR A 1 291 ? 24.240 -7.128 -23.721 1.00 97.56 291 TYR A C 1
ATOM 2361 O O . TYR A 1 291 ? 25.026 -6.225 -23.424 1.00 97.56 291 TYR A O 1
ATOM 2369 N N . PRO A 1 292 ? 24.075 -8.198 -22.914 1.00 97.12 292 PRO A N 1
ATOM 2370 C CA . PRO A 1 292 ? 24.830 -8.378 -21.667 1.00 97.12 292 PRO A CA 1
ATOM 2371 C C . PRO A 1 292 ? 26.352 -8.373 -21.870 1.00 97.12 292 PRO A C 1
ATOM 2373 O O . PRO A 1 292 ? 27.114 -8.004 -20.982 1.00 97.12 292 PRO A O 1
ATOM 2376 N N . ASN A 1 293 ? 26.837 -8.731 -23.063 1.00 96.12 293 ASN A N 1
ATOM 2377 C CA . ASN A 1 293 ? 28.261 -8.649 -23.383 1.00 96.12 293 ASN A CA 1
ATOM 2378 C C . ASN A 1 293 ? 28.764 -7.197 -23.578 1.00 96.12 293 ASN A C 1
ATOM 2380 O O . ASN A 1 293 ? 29.977 -6.976 -23.560 1.00 96.12 293 ASN A O 1
ATOM 2384 N N . GLY A 1 294 ? 27.866 -6.209 -23.654 1.00 96.44 294 GLY A N 1
ATOM 2385 C CA . GLY A 1 294 ? 28.149 -4.781 -23.819 1.00 96.44 294 GLY A CA 1
ATOM 2386 C C . GLY A 1 294 ? 28.165 -4.298 -25.271 1.00 96.44 294 GLY A C 1
ATOM 2387 O O . GLY A 1 294 ? 28.337 -3.104 -25.503 1.00 96.44 294 GLY A O 1
ATOM 2388 N N . LYS A 1 295 ? 27.992 -5.191 -26.251 1.00 97.56 295 LYS A N 1
ATOM 2389 C CA . LYS A 1 295 ? 27.882 -4.805 -27.661 1.00 97.56 295 LYS A CA 1
ATOM 2390 C C . LYS A 1 295 ? 26.508 -4.217 -27.938 1.00 97.56 295 LYS A C 1
ATOM 2392 O O . LYS A 1 295 ? 25.510 -4.632 -27.346 1.00 97.56 295 LYS A O 1
ATOM 2397 N N . GLU A 1 296 ? 26.476 -3.237 -28.834 1.00 97.75 296 GLU A N 1
ATOM 2398 C CA . GLU A 1 296 ? 25.235 -2.633 -29.301 1.00 97.75 296 GLU A CA 1
ATOM 2399 C C . GLU A 1 296 ? 24.361 -3.723 -29.926 1.00 97.75 296 GLU A C 1
ATOM 2401 O O . GLU A 1 296 ? 24.849 -4.588 -30.644 1.00 97.75 296 GLU A O 1
ATOM 2406 N N . ARG A 1 297 ? 23.081 -3.713 -29.575 1.00 98.06 297 ARG A N 1
ATOM 2407 C CA . ARG A 1 297 ? 22.043 -4.607 -30.088 1.00 98.06 297 ARG A CA 1
ATOM 2408 C C . ARG A 1 297 ? 21.194 -3.885 -31.113 1.00 98.06 297 ARG A C 1
ATOM 2410 O O . ARG A 1 297 ? 20.823 -4.448 -32.137 1.00 98.06 297 ARG A O 1
ATOM 2417 N N . GLN A 1 298 ? 20.842 -2.644 -30.802 1.00 97.56 298 GLN A N 1
ATOM 2418 C CA . GLN A 1 298 ? 19.957 -1.848 -31.628 1.00 97.56 298 GLN A CA 1
ATOM 2419 C C . GLN A 1 298 ? 20.156 -0.372 -31.331 1.00 97.56 298 GLN A C 1
ATOM 2421 O O . GLN A 1 298 ? 20.304 0.011 -30.171 1.00 97.56 298 GLN A O 1
ATOM 2426 N N . THR A 1 299 ? 20.079 0.448 -32.370 1.00 98.25 299 THR A N 1
ATOM 2427 C CA . THR A 1 299 ? 20.113 1.902 -32.241 1.00 98.25 299 THR A CA 1
ATOM 2428 C C . THR A 1 299 ? 19.221 2.570 -33.264 1.00 98.25 299 THR A C 1
ATOM 2430 O O . THR A 1 299 ? 18.997 2.033 -34.350 1.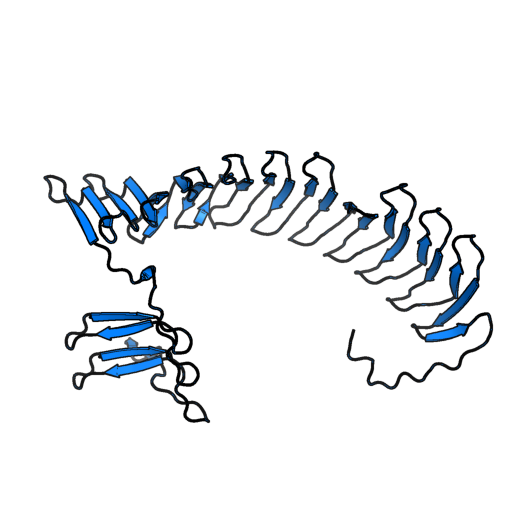00 98.25 299 THR A O 1
ATOM 2433 N N . GLY A 1 300 ? 18.691 3.728 -32.904 1.00 97.38 300 GLY A N 1
ATOM 2434 C CA . GLY A 1 300 ? 17.826 4.524 -33.758 1.00 97.38 300 GLY A CA 1
ATOM 2435 C C . GLY A 1 300 ? 17.337 5.763 -33.032 1.00 97.38 300 GLY A C 1
ATOM 2436 O O . GLY A 1 300 ? 17.771 6.063 -31.919 1.00 97.38 300 GLY A O 1
ATOM 2437 N N . LYS A 1 301 ? 16.430 6.500 -33.664 1.00 97.25 301 LYS A N 1
ATOM 2438 C CA . LYS A 1 301 ? 15.862 7.721 -33.102 1.00 97.25 301 LYS A CA 1
ATOM 2439 C C . LYS A 1 301 ? 14.339 7.665 -33.127 1.00 97.25 301 LYS A C 1
ATOM 2441 O O . LYS A 1 301 ? 13.743 7.127 -34.060 1.00 97.25 301 LYS A O 1
ATOM 2446 N N . TYR A 1 302 ? 13.731 8.256 -32.105 1.00 96.94 302 TYR A N 1
ATOM 2447 C CA . TYR A 1 302 ? 12.327 8.653 -32.128 1.00 96.94 302 TYR A CA 1
ATOM 2448 C C . TYR A 1 302 ? 12.196 10.168 -32.313 1.00 96.94 302 TYR A C 1
ATOM 2450 O O . TYR A 1 302 ? 13.056 10.935 -31.870 1.00 96.94 302 TYR A O 1
ATOM 2458 N N . ALA A 1 303 ? 11.114 10.595 -32.953 1.00 95.88 303 ALA A N 1
ATOM 2459 C CA . ALA A 1 303 ? 10.643 11.973 -32.974 1.00 95.88 303 ALA A CA 1
ATOM 2460 C C . ALA A 1 303 ? 9.166 11.969 -32.565 1.00 95.88 303 ALA A C 1
ATOM 2462 O O . ALA A 1 303 ? 8.338 11.378 -33.258 1.00 95.88 303 ALA A O 1
ATOM 2463 N N . GLY A 1 304 ? 8.839 12.563 -31.414 1.00 92.88 304 GLY A N 1
ATOM 2464 C CA . GLY A 1 304 ? 7.475 12.553 -30.877 1.00 92.88 304 GLY A CA 1
ATOM 2465 C C . GLY A 1 304 ? 6.894 11.147 -30.686 1.00 92.88 304 GLY A C 1
ATOM 2466 O O . GLY A 1 304 ? 5.712 10.936 -30.941 1.00 92.88 304 GLY A O 1
ATOM 2467 N N . GLY A 1 305 ? 7.724 10.176 -30.291 1.00 94.88 305 GLY A N 1
ATOM 2468 C CA . GLY A 1 305 ? 7.305 8.791 -30.058 1.00 94.88 305 GLY A CA 1
ATOM 2469 C C . GLY A 1 305 ? 7.239 7.905 -31.299 1.00 94.88 305 GLY A C 1
ATOM 2470 O O . GLY A 1 305 ? 7.045 6.703 -31.150 1.00 94.88 305 GLY A O 1
ATOM 2471 N N . LEU A 1 306 ? 7.469 8.455 -32.496 1.00 95.50 306 LEU A N 1
ATOM 2472 C CA . LEU A 1 306 ? 7.498 7.702 -33.753 1.00 95.50 306 LEU A CA 1
ATOM 2473 C C . LEU A 1 306 ? 8.943 7.449 -34.192 1.00 95.50 306 LEU A C 1
ATOM 2475 O O . LEU A 1 306 ? 9.782 8.351 -34.115 1.00 95.50 306 LEU A O 1
ATOM 2479 N N . LYS A 1 307 ? 9.259 6.234 -34.642 1.00 95.31 307 LYS A N 1
ATOM 2480 C CA . LYS A 1 307 ? 10.567 5.891 -35.206 1.00 95.31 307 LYS A CA 1
ATOM 2481 C C . LYS A 1 307 ? 10.856 6.793 -36.396 1.00 95.31 307 LYS A C 1
ATOM 2483 O O . LYS A 1 307 ? 10.044 6.916 -37.315 1.00 95.31 307 LYS A O 1
ATOM 2488 N N . GLU A 1 308 ? 12.050 7.368 -36.390 1.00 96.56 308 GLU A N 1
ATOM 2489 C CA . GLU A 1 308 ? 12.503 8.312 -37.400 1.00 96.56 308 GLU A CA 1
ATOM 2490 C C . GLU A 1 308 ? 13.964 8.031 -37.759 1.00 96.56 308 GLU A C 1
ATOM 2492 O O . GLU A 1 308 ? 14.811 7.817 -36.886 1.00 96.56 308 GLU A O 1
ATOM 2497 N N . GLY A 1 309 ? 14.276 8.065 -39.052 1.00 95.00 309 GLY A N 1
ATOM 2498 C CA . GLY A 1 309 ? 15.631 7.864 -39.550 1.00 95.00 309 GLY A CA 1
ATOM 2499 C C . GLY A 1 309 ? 16.070 6.400 -39.558 1.00 95.00 309 GLY A C 1
ATOM 2500 O O . GLY A 1 309 ? 15.255 5.476 -39.590 1.00 95.00 309 GLY A O 1
ATOM 2501 N N . GLU A 1 310 ? 17.382 6.191 -39.620 1.00 96.06 310 GLU A N 1
ATOM 2502 C CA . GLU A 1 310 ? 17.966 4.854 -39.713 1.00 96.06 310 GLU A CA 1
ATOM 2503 C C . GLU A 1 310 ? 17.960 4.144 -38.360 1.00 96.06 310 GLU A C 1
ATOM 2505 O O . GLU A 1 310 ? 18.477 4.651 -37.363 1.00 96.06 310 GLU A O 1
ATOM 2510 N N . TRP A 1 311 ? 17.425 2.931 -38.367 1.00 96.94 311 TRP A N 1
ATOM 2511 C CA . TRP A 1 311 ? 17.500 1.967 -37.286 1.00 96.94 311 TRP A CA 1
ATOM 2512 C C . TRP A 1 311 ? 18.461 0.856 -37.675 1.00 96.94 311 TRP A C 1
ATOM 2514 O O . TRP A 1 311 ? 18.311 0.251 -38.735 1.00 96.94 311 TRP A O 1
ATOM 2524 N N . ARG A 1 312 ? 19.444 0.588 -36.819 1.00 96.94 312 ARG A N 1
ATOM 2525 C CA . ARG A 1 312 ? 20.484 -0.421 -37.044 1.00 96.94 312 ARG A CA 1
ATOM 2526 C C . ARG A 1 312 ? 20.370 -1.513 -35.996 1.00 96.94 312 ARG A C 1
ATOM 2528 O O . ARG A 1 312 ? 20.176 -1.206 -34.819 1.00 96.94 312 ARG A O 1
ATOM 2535 N N . PHE A 1 313 ? 20.500 -2.762 -36.426 1.00 96.56 313 PHE A N 1
ATOM 2536 C CA . PHE A 1 313 ? 20.366 -3.948 -35.587 1.00 96.56 313 PHE A CA 1
ATOM 2537 C C . PHE A 1 313 ? 21.595 -4.838 -35.731 1.00 96.56 313 PHE A C 1
ATOM 2539 O O . PHE A 1 313 ? 22.054 -5.132 -36.835 1.00 96.56 313 PHE A O 1
ATOM 2546 N N . TYR A 1 314 ? 22.108 -5.277 -34.592 1.00 97.00 314 TYR A N 1
ATOM 2547 C CA . TYR A 1 314 ? 23.364 -5.998 -34.489 1.00 97.00 314 TYR A CA 1
ATOM 2548 C C . TYR A 1 314 ? 23.146 -7.304 -33.734 1.00 97.00 314 TYR A C 1
ATOM 2550 O O . TYR A 1 314 ? 22.300 -7.385 -32.836 1.00 97.00 314 TYR A O 1
ATOM 2558 N N . ASP A 1 315 ? 23.894 -8.340 -34.090 1.00 94.25 315 ASP A N 1
ATOM 2559 C CA . ASP A 1 315 ? 23.906 -9.597 -33.343 1.00 94.25 315 ASP A CA 1
ATOM 2560 C C . ASP A 1 315 ? 24.856 -9.525 -32.130 1.00 94.25 315 ASP A C 1
ATOM 2562 O O . ASP A 1 315 ? 25.528 -8.519 -31.888 1.00 94.25 315 ASP A O 1
ATOM 2566 N N . GLU A 1 316 ? 24.954 -10.607 -31.357 1.00 95.75 316 GLU A N 1
ATOM 2567 C CA . GLU A 1 316 ? 25.852 -10.665 -30.195 1.00 95.75 316 GLU A CA 1
ATOM 2568 C C . GLU A 1 316 ? 27.346 -10.612 -30.562 1.00 95.75 316 GLU A C 1
ATOM 2570 O O . GLU A 1 316 ? 28.194 -10.365 -29.699 1.00 95.75 316 GLU A O 1
ATOM 2575 N N . THR A 1 317 ? 27.708 -10.823 -31.830 1.00 95.81 317 THR A N 1
ATOM 2576 C CA . THR A 1 317 ? 29.082 -10.650 -32.317 1.00 95.81 317 THR A CA 1
ATOM 2577 C C . THR A 1 317 ? 29.393 -9.185 -32.633 1.00 95.81 317 THR A C 1
ATOM 2579 O O . THR A 1 317 ? 30.568 -8.810 -32.639 1.00 95.81 317 THR A O 1
ATOM 2582 N N . GLY A 1 318 ? 28.367 -8.338 -32.750 1.00 94.19 318 GLY A N 1
ATOM 2583 C CA . GLY A 1 318 ? 28.463 -6.948 -33.191 1.00 94.19 318 GLY A CA 1
ATOM 2584 C C . GLY A 1 318 ? 28.342 -6.799 -34.708 1.00 94.19 318 GLY A C 1
ATOM 2585 O O . GLY A 1 318 ? 28.612 -5.721 -35.234 1.00 94.19 318 GLY A O 1
ATOM 2586 N N . TYR A 1 319 ? 27.960 -7.861 -35.419 1.00 94.31 319 TYR A N 1
ATOM 2587 C CA . TYR A 1 319 ? 27.708 -7.811 -36.851 1.00 94.31 319 TYR A CA 1
ATOM 2588 C C . TYR A 1 319 ? 26.378 -7.096 -37.112 1.00 94.31 319 TYR A C 1
ATOM 2590 O O . TYR A 1 319 ? 25.333 -7.499 -36.600 1.00 94.31 319 TYR A O 1
ATOM 2598 N N . LEU A 1 320 ? 26.432 -6.019 -37.901 1.00 94.69 320 LEU A N 1
ATOM 2599 C CA . LEU A 1 320 ? 25.256 -5.305 -38.396 1.00 94.69 320 LEU A CA 1
ATOM 2600 C C . LEU A 1 320 ? 24.561 -6.183 -39.436 1.00 94.69 320 LEU A C 1
ATOM 2602 O O . LEU A 1 320 ? 25.051 -6.306 -40.557 1.00 94.69 320 LEU A O 1
ATOM 2606 N N . PHE A 1 321 ? 23.432 -6.781 -39.066 1.00 91.25 321 PHE A N 1
ATOM 2607 C CA . PHE A 1 321 ? 22.699 -7.681 -39.958 1.00 91.25 321 PHE A CA 1
ATOM 2608 C C . PHE A 1 321 ? 21.463 -7.042 -40.587 1.00 91.25 321 PHE A C 1
ATOM 2610 O O . PHE A 1 321 ? 20.880 -7.648 -41.479 1.00 91.25 321 PHE A O 1
ATOM 2617 N N . LEU A 1 322 ? 21.039 -5.866 -40.108 1.00 91.19 322 LEU A N 1
ATOM 2618 C CA . LEU A 1 322 ? 19.821 -5.220 -40.584 1.00 91.19 322 LEU A CA 1
ATOM 2619 C C . LEU A 1 322 ? 19.854 -3.703 -40.368 1.00 91.19 322 LEU A C 1
ATOM 2621 O O . LEU A 1 322 ? 20.139 -3.219 -39.268 1.00 91.19 322 LEU A O 1
ATOM 2625 N N . THR A 1 323 ? 19.513 -2.952 -41.415 1.00 94.12 323 THR A N 1
ATOM 2626 C CA . THR A 1 323 ? 19.241 -1.511 -41.366 1.00 94.12 323 THR A CA 1
ATOM 2627 C C . THR A 1 323 ? 17.868 -1.198 -41.956 1.00 94.12 323 THR A C 1
ATOM 2629 O O . THR A 1 323 ? 17.583 -1.527 -43.107 1.00 94.12 323 THR A O 1
ATOM 2632 N N . ILE A 1 324 ? 17.027 -0.496 -41.195 1.00 92.50 324 ILE A N 1
ATOM 2633 C CA . ILE A 1 324 ? 15.695 -0.059 -41.634 1.00 92.50 324 ILE A CA 1
ATOM 2634 C C . ILE A 1 324 ? 15.608 1.467 -41.567 1.00 92.50 324 ILE A C 1
ATOM 2636 O O . ILE A 1 324 ? 15.925 2.063 -40.541 1.00 92.50 324 ILE A O 1
ATOM 2640 N N . LEU A 1 325 ? 15.161 2.114 -42.645 1.00 92.75 325 LEU A N 1
ATOM 2641 C CA . LEU A 1 325 ? 14.878 3.553 -42.654 1.00 92.75 325 LEU A CA 1
ATOM 2642 C C . LEU A 1 325 ? 13.401 3.788 -42.345 1.00 92.75 325 LEU A C 1
ATOM 2644 O O . LEU A 1 325 ? 12.551 3.409 -43.150 1.00 92.75 325 LEU A O 1
ATOM 2648 N N . PHE A 1 326 ? 13.112 4.465 -41.237 1.00 92.50 326 PHE A N 1
ATOM 2649 C CA . PHE A 1 326 ? 11.761 4.852 -40.840 1.00 92.50 326 PHE A CA 1
ATOM 2650 C C . PHE A 1 326 ? 11.478 6.331 -41.117 1.00 92.50 326 PHE A C 1
ATOM 2652 O O . PHE A 1 326 ? 12.374 7.178 -41.042 1.00 92.50 326 PHE A O 1
ATOM 2659 N N . LYS A 1 327 ? 10.210 6.644 -41.387 1.00 93.56 327 LYS A N 1
ATOM 2660 C CA . LYS A 1 327 ? 9.658 8.001 -41.309 1.00 93.56 327 LYS A CA 1
ATOM 2661 C C . LYS A 1 327 ? 8.277 7.942 -40.682 1.00 93.56 327 LYS A C 1
ATOM 2663 O O . LYS A 1 327 ? 7.377 7.350 -41.279 1.00 93.56 327 LYS A O 1
ATOM 2668 N N . ASN A 1 328 ? 8.094 8.580 -39.531 1.00 90.81 328 ASN A N 1
ATOM 2669 C CA . ASN A 1 328 ? 6.836 8.534 -38.778 1.00 90.81 328 ASN A CA 1
ATOM 2670 C C . ASN A 1 328 ? 6.323 7.090 -38.574 1.00 90.81 328 ASN A C 1
ATOM 2672 O O . ASN A 1 328 ? 5.184 6.793 -38.935 1.00 90.81 328 ASN A O 1
ATOM 2676 N N . ASP A 1 329 ? 7.182 6.191 -38.075 1.00 91.00 329 ASP A N 1
ATOM 2677 C CA . ASP A 1 329 ? 6.923 4.744 -37.905 1.00 91.00 329 ASP A CA 1
ATOM 2678 C C . ASP A 1 329 ? 6.711 3.924 -39.187 1.00 91.00 329 ASP A C 1
ATOM 2680 O O . ASP A 1 329 ? 6.599 2.701 -39.122 1.00 91.00 329 ASP A O 1
ATOM 2684 N N . ILE A 1 330 ? 6.728 4.548 -40.366 1.00 87.19 330 ILE A N 1
ATOM 2685 C CA . ILE A 1 330 ? 6.589 3.836 -41.637 1.00 87.19 330 ILE A CA 1
ATOM 2686 C C . ILE A 1 330 ? 7.965 3.407 -42.141 1.00 87.19 330 ILE A C 1
ATOM 2688 O O . ILE A 1 330 ? 8.855 4.241 -42.328 1.00 87.19 330 ILE A O 1
ATOM 2692 N N . GLU A 1 331 ? 8.121 2.115 -42.419 1.00 88.94 331 GLU A N 1
ATOM 2693 C CA . GLU A 1 331 ? 9.301 1.557 -43.080 1.00 88.94 331 GLU A CA 1
ATOM 2694 C C . GLU A 1 331 ? 9.381 2.048 -44.533 1.00 88.94 331 GLU A C 1
ATOM 2696 O O . GLU A 1 331 ? 8.490 1.814 -45.348 1.00 88.94 331 GLU A O 1
ATOM 2701 N N . ILE A 1 332 ? 10.459 2.759 -44.869 1.00 84.00 332 ILE A N 1
ATOM 2702 C CA . ILE A 1 332 ? 10.725 3.279 -46.219 1.00 84.00 332 ILE A CA 1
ATOM 2703 C C . ILE A 1 332 ? 11.770 2.428 -46.938 1.00 84.00 332 ILE A C 1
ATOM 2705 O O . ILE A 1 332 ? 11.696 2.250 -48.160 1.00 84.00 332 ILE A O 1
ATOM 2709 N N . ARG A 1 333 ? 12.776 1.929 -46.211 1.00 79.44 333 ARG A N 1
ATOM 2710 C CA . ARG A 1 333 ? 13.820 1.062 -46.771 1.00 79.44 333 ARG A CA 1
ATOM 2711 C C . ARG A 1 333 ? 14.184 -0.062 -45.820 1.00 79.44 333 ARG A C 1
ATOM 2713 O O . ARG A 1 333 ? 14.269 0.172 -44.620 1.00 79.44 333 ARG A O 1
ATOM 2720 N N . PHE A 1 334 ? 14.494 -1.210 -46.402 1.00 81.44 334 PHE A N 1
ATOM 2721 C CA . PHE A 1 334 ? 15.033 -2.394 -45.750 1.00 81.44 334 PHE A CA 1
ATOM 2722 C C . PHE A 1 334 ? 16.347 -2.756 -46.457 1.00 81.44 334 PHE A C 1
ATOM 2724 O O . PHE A 1 334 ? 16.333 -3.009 -47.661 1.00 81.44 334 PHE A O 1
ATOM 2731 N N . ASP A 1 335 ? 17.484 -2.669 -45.761 1.00 74.81 335 ASP A N 1
ATOM 2732 C CA . ASP A 1 335 ? 18.835 -2.919 -46.304 1.00 74.81 335 ASP A CA 1
ATOM 2733 C C . ASP A 1 335 ? 19.109 -2.222 -47.652 1.00 74.81 335 ASP A C 1
ATOM 2735 O O . ASP A 1 335 ? 19.641 -2.782 -48.608 1.00 74.81 335 ASP A O 1
ATOM 2739 N N . GLY A 1 336 ? 18.697 -0.954 -47.746 1.00 64.44 336 GLY A N 1
ATOM 2740 C CA . GLY A 1 336 ? 18.859 -0.126 -48.946 1.00 64.44 336 GLY A CA 1
ATOM 2741 C C . GLY A 1 336 ? 17.793 -0.337 -50.029 1.00 64.44 336 GLY A C 1
ATOM 2742 O O . GLY A 1 336 ? 17.659 0.512 -50.913 1.00 64.44 336 GLY A O 1
ATOM 2743 N N . VAL A 1 337 ? 16.973 -1.386 -49.935 1.00 65.44 337 VAL A N 1
ATOM 2744 C CA . VAL A 1 337 ? 15.858 -1.652 -50.852 1.00 65.44 337 VAL A CA 1
ATOM 2745 C C . VAL A 1 337 ? 14.629 -0.861 -50.410 1.00 65.44 337 VAL A C 1
ATOM 2747 O O . VAL A 1 337 ? 14.223 -0.914 -49.252 1.00 65.44 337 VAL A O 1
ATOM 2750 N N . LYS A 1 338 ? 14.023 -0.096 -51.325 1.00 72.19 338 LYS A N 1
ATOM 2751 C CA . LYS A 1 338 ? 12.788 0.648 -51.044 1.00 72.19 338 LYS A CA 1
ATOM 2752 C C . LYS A 1 338 ? 11.627 -0.331 -50.882 1.00 72.19 338 LYS A C 1
ATOM 2754 O O . LYS A 1 338 ? 11.357 -1.108 -51.793 1.00 72.19 338 LYS A O 1
ATOM 2759 N N . VAL A 1 339 ? 10.914 -0.230 -49.769 1.00 75.06 339 VAL A N 1
ATOM 2760 C CA . VAL A 1 339 ? 9.670 -0.970 -49.533 1.00 75.06 339 VAL A CA 1
ATOM 2761 C C . VAL A 1 339 ? 8.474 -0.081 -49.860 1.00 75.06 339 VAL A C 1
ATOM 2763 O O . VAL A 1 339 ? 8.522 1.144 -49.709 1.00 75.06 339 VAL A O 1
ATOM 2766 N N . THR A 1 340 ? 7.412 -0.688 -50.391 1.00 65.06 340 THR A N 1
ATOM 2767 C CA . THR A 1 340 ? 6.115 -0.012 -50.464 1.00 65.06 340 THR A CA 1
ATOM 2768 C C . THR A 1 340 ? 5.489 -0.124 -49.080 1.00 65.06 340 THR A C 1
ATOM 2770 O O . THR A 1 340 ? 5.404 -1.237 -48.569 1.00 65.06 340 THR A O 1
ATOM 2773 N N . PRO A 1 341 ? 5.099 0.993 -48.443 1.00 60.91 341 PRO A N 1
ATOM 2774 C CA . PRO A 1 341 ? 4.390 0.924 -47.177 1.00 60.91 341 PRO A CA 1
ATOM 2775 C C . PRO A 1 341 ? 3.154 0.048 -47.359 1.00 60.91 341 PRO A C 1
ATOM 2777 O O . PRO A 1 341 ? 2.337 0.334 -48.242 1.00 60.91 341 PRO A O 1
ATOM 2780 N N . GLU A 1 342 ? 3.000 -1.000 -46.549 1.00 55.16 342 GLU A N 1
ATOM 2781 C CA . GLU A 1 342 ? 1.698 -1.647 -46.443 1.00 55.16 342 GLU A CA 1
ATOM 2782 C C . GLU A 1 342 ? 0.696 -0.561 -46.056 1.00 55.16 342 GLU A C 1
ATOM 2784 O O . GLU A 1 342 ?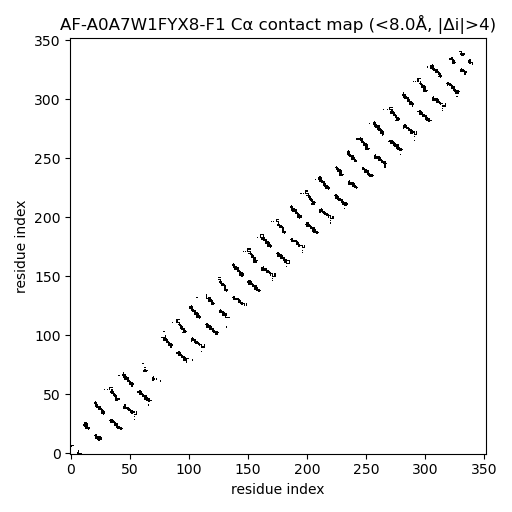 0.912 0.224 -45.128 1.00 55.16 342 GLU A O 1
ATOM 2789 N N . THR A 1 343 ? -0.363 -0.428 -46.849 1.00 41.09 343 THR A N 1
ATOM 2790 C CA . THR A 1 343 ? -1.388 0.577 -46.599 1.00 41.09 343 THR A CA 1
ATOM 2791 C C . THR A 1 343 ? -2.124 0.127 -45.346 1.00 41.09 343 THR A C 1
ATOM 2793 O O . THR A 1 343 ? -3.027 -0.698 -45.430 1.00 41.09 343 THR A O 1
ATOM 2796 N N . ILE A 1 344 ? -1.709 0.613 -44.173 1.00 43.16 344 ILE A N 1
ATOM 2797 C CA . ILE A 1 344 ? -2.452 0.388 -42.935 1.00 43.16 344 ILE A CA 1
ATOM 2798 C C . ILE A 1 344 ? -3.774 1.133 -43.114 1.00 43.16 344 ILE A C 1
ATOM 2800 O O . ILE A 1 344 ? -3.857 2.351 -42.942 1.00 43.16 344 ILE A O 1
ATOM 2804 N N . THR A 1 345 ? -4.804 0.410 -43.547 1.00 38.25 345 THR A N 1
ATOM 2805 C CA . THR A 1 345 ? -6.171 0.909 -43.576 1.00 38.25 345 THR A CA 1
ATOM 2806 C C . THR A 1 345 ? -6.546 1.344 -42.165 1.00 38.25 345 THR A C 1
ATOM 2808 O O . THR A 1 345 ? -6.204 0.702 -41.172 1.00 38.25 345 THR A O 1
ATOM 2811 N N . SER A 1 346 ? -7.236 2.475 -42.087 1.00 39.62 346 SER A N 1
ATOM 2812 C CA . SER A 1 346 ? -7.572 3.267 -40.898 1.00 39.62 346 SER A CA 1
ATOM 2813 C C . SER A 1 346 ? -8.303 2.543 -39.752 1.00 39.62 346 SER A C 1
ATOM 2815 O O . SER A 1 346 ? -8.646 3.185 -38.765 1.00 39.62 346 SER A O 1
ATOM 2817 N N . GLU A 1 347 ? -8.510 1.229 -39.822 1.00 37.78 347 GLU A N 1
ATOM 2818 C CA . GLU A 1 347 ? -9.143 0.433 -38.766 1.00 37.78 347 GLU A CA 1
ATOM 2819 C C . GLU A 1 347 ? -8.183 0.019 -37.636 1.00 37.78 347 GLU A C 1
ATOM 2821 O O . GLU A 1 347 ? -8.640 -0.251 -36.530 1.00 37.78 347 GLU A O 1
ATOM 2826 N N . GLN A 1 348 ? -6.858 0.044 -37.833 1.00 35.38 348 GLN A N 1
ATOM 2827 C CA . GLN A 1 348 ? -5.903 -0.368 -36.784 1.00 35.38 348 GLN A CA 1
ATOM 2828 C C . GLN A 1 348 ? -5.396 0.768 -35.876 1.00 35.38 348 GLN A C 1
ATOM 2830 O O . GLN A 1 348 ? -4.659 0.515 -34.926 1.00 35.38 348 GLN A O 1
ATOM 2835 N N . ARG A 1 349 ? -5.819 2.021 -36.102 1.00 42.09 349 ARG A N 1
ATOM 2836 C CA . ARG A 1 349 ? -5.452 3.172 -35.248 1.00 42.09 349 ARG A CA 1
ATOM 2837 C C . ARG A 1 349 ? -6.253 3.282 -33.945 1.00 42.09 349 ARG A C 1
ATOM 2839 O O . ARG A 1 349 ? -5.935 4.141 -33.132 1.00 42.09 349 ARG A O 1
ATOM 2846 N N . MET A 1 350 ? -7.270 2.444 -33.733 1.00 30.97 350 MET A N 1
ATOM 2847 C CA . MET A 1 350 ? -8.116 2.484 -32.532 1.00 30.97 350 MET A CA 1
ATOM 2848 C C . MET A 1 350 ? -7.837 1.365 -31.524 1.00 30.97 350 MET A C 1
ATOM 2850 O O . MET A 1 350 ? -8.727 1.032 -30.762 1.00 30.97 350 MET A O 1
ATOM 2854 N N . VAL A 1 351 ? -6.635 0.784 -31.464 1.00 36.78 351 VAL A N 1
ATOM 2855 C CA . VAL A 1 351 ? -6.210 0.030 -30.269 1.00 36.78 351 VAL A CA 1
ATOM 2856 C C . VAL A 1 351 ? -4.684 0.077 -30.137 1.00 36.78 351 VAL A C 1
ATOM 2858 O O . VAL A 1 351 ? -4.003 -0.790 -30.681 1.00 36.78 351 VAL A O 1
ATOM 2861 N N . LYS A 1 352 ? -4.143 1.067 -29.419 1.00 32.66 352 LYS A N 1
ATOM 2862 C CA . LYS A 1 352 ? -3.016 0.897 -28.482 1.00 32.66 352 LYS A CA 1
ATOM 2863 C C . LYS A 1 352 ? -2.678 2.183 -27.750 1.00 32.66 352 LYS A C 1
ATOM 2865 O O . LYS A 1 352 ? -2.633 3.238 -28.417 1.00 32.66 352 LYS A O 1
#

Nearest PDB structures (foldseek):
  8j07-assembly1_d  TM=4.839E-01  e=3.720E-07  Homo sapiens
  8x2u-assembly1_N  TM=4.792E-01  e=3.720E-07  Mus musculus
  7jr9-assembly1_E  TM=5.267E-01  e=5.654E-05  Chlamydomonas reinhardtii
  7jrj-assembly1_E  TM=3.196E-01  e=2.662E-04  Chlamydomonas reinhardtii
  5e9u-assembly1_D  TM=3.963E-01  e=7.823E-03  Streptococcus gordonii

Radius of gyration: 32.52 Å; Cα contacts (8 Å, |Δi|>4): 887; chains: 1; bounding box: 83×42×96 Å

Mean predicted aligned error: 13.0 Å

Secondary structure (DSSP, 8-state):
-EETTEE------SEE-TTS-EEEEEEEE-TTS-EEEEEEEETTEEEEEEEEE-TTS-EEEEEEEETTEEES--GGGPPPEEEEEE-TTS-EEEEEEEETTEE-EEEEEE-TTS-EEEEEEEETTEEEEEEEE-TTS-EEEEEEEE-TTSSEEEEEEEETTEEEEEEEEE-TTSSEEEEEEE-TTS-EEEEEEEE-TTSSEEEEEEEETTEE-EEEEEE-TTS-EEEEEEEETTEEEEEEEEE-SSEEEEEEEETTEEEEEEEEEETTT--EEEEEEEETTEEEEEEEEE-TTS-EEEEEEEETTEEEEEEEEE-TT--EEEEEEEETTEEEEETTEEPPPP---TTGGG--

Foldseek 3Di:
DDDPHDDPDDDDEQDADPVRFFAAKHWDADPVRATAWIFGDDRNATAAWIWGADPVNHTDDIWGDHRNHTDPDDVVRQDWDWDWDADPVRATQKIFTHHPNAGAAKIFGADPVGATPKIFHDHRNATQKMAGQGPVRFGAAWMWGADSVRATAKIAGDDRNAGAAKMFGADNVNATQKIAGAHPVNFGAAWIWGADPVNHTQKIFGDDRNATAFKIWGADNVRHTAWIAGDHRNFTAAWIWGHDPFKIKIAGDDRNAGAAWIWIAGPVQRATQKIFGDDRNAGAAKIWGADNVNATAKIFGDHRNFTAAWIWGADPVNDTPWIFHDDRNFTQDTPNHGDDTDPPPPPPPPDD

Sequence (352 aa):
MYKMGFIQKEERINRRDANMLRQGAWKEFYPSGILKNEVNYTDDKMNGYFKEYSAKGGLINTTKYINGVLQNNVPELAKLDVKTGYFETGVVKFTATYKDGVAEGIHREFSPEGKVISAKVYVEGVLTGEGILDTAGRQQGPWKEYHSNGQLKSQGEYLNSKRIGEWVFYHPNGKVEQKGKYDKKGRTQGPWKWFYESGNILREENYRNDLQDGAMVEYSDAGKIITKGEYIDGQKEGAWSLELADYREEGSYKADKRDGEWKHFYTDNGKLRFSGKFIDGVPDGSQQFYYPNGKERQTGKYAGGLKEGEWRFYDETGYLFLTILFKNDIEIRFDGVKVTPETITSEQRMVK

pLDDT: mean 87.57, std 15.2, range [30.69, 98.81]